Protein AF-W6YW03-F1 (afdb_monomer_lite)

Foldseek 3Di:
DPPDQDADALADPLLADQFPFDAPQDVVFDDPAFKKWFAADSPQFKKKKKKKKKKAAPPDFFCPPVVVVVVLLQVDFDPQLHALDKFWWWFQAPVRIIMTIIIGMGSDPVSPVRSCVRSCVVVCVVPDFQALGMDIDMDMDIDTQLLDIDMGSDQPDDDDNSSNGPGMDGGHRQDDDQRSRLSSRSCSSYDPLFFDQPPPPDPVRPDPPDDCSGDDDDDDDIRSWDKDKAKDACQPPDPVVNCCCVVPPVVVVVVLQVCCRPVVNVLQWPHKGWIFTDDPPDRPDTHRMIIIITIGRTPVSVSVSVD

Radius of gyration: 20.21 Å; chains: 1; bounding box: 44×52×55 Å

Sequence (307 aa):
MAEERALDHAIPSHLQTERTIPAKTPDGFVPPFPSYTARFPKEAKDLVMAIIGVQHEDSVDPQGPAYQKLVSFVEHGSKKSKPKYWEAASVTDNRGFRNEVVIPYWQTKADFEEWSRDSGFDAWWADLRAESERGWFMEIFFPTLDRFETVFSDNVVPDGAAYMRSSVSGEMQQHFYWGSMRDRLAAAQTDHLIGEPAFPKPSAEQVKKGDTRKQRITVSGRKNLAVIRSGQDWSNTNPSEHKLYLETMHPVLTKGMEFLRDKGEEVGCISNRFMQCMHKTSPKQNTERTFGLGYFDDLKSLEGWSK

Structure (mmCIF, N/CA/C/O backbone):
data_AF-W6YW03-F1
#
_entry.id   AF-W6YW03-F1
#
loop_
_atom_site.group_PDB
_atom_site.id
_atom_site.type_symbol
_atom_site.label_atom_id
_atom_site.label_alt_id
_atom_site.label_comp_id
_atom_site.label_asym_id
_atom_site.label_entity_id
_atom_site.label_seq_id
_atom_site.pdbx_PDB_ins_code
_atom_site.Cartn_x
_atom_site.Cartn_y
_atom_site.Cartn_z
_atom_site.occupancy
_atom_site.B_iso_or_equiv
_atom_site.auth_seq_id
_atom_site.auth_comp_id
_atom_site.auth_asym_id
_atom_site.auth_atom_id
_atom_site.pdbx_PDB_model_num
ATOM 1 N N . MET A 1 1 ? -19.310 21.411 30.677 1.00 45.03 1 MET A N 1
ATOM 2 C CA . MET A 1 1 ? -19.332 19.954 30.446 1.00 45.03 1 MET A CA 1
ATOM 3 C C . MET A 1 1 ? -18.688 19.749 29.093 1.00 45.03 1 MET A C 1
ATOM 5 O O . MET A 1 1 ? -19.152 20.384 28.157 1.00 45.03 1 MET A O 1
ATOM 9 N N . ALA A 1 2 ? -17.566 19.033 29.010 1.00 50.81 2 ALA A N 1
ATOM 10 C CA . ALA A 1 2 ? -17.014 18.672 27.705 1.00 50.81 2 ALA A CA 1
ATOM 11 C C . ALA A 1 2 ? -18.037 17.757 27.019 1.00 50.81 2 ALA A C 1
ATOM 13 O O . ALA A 1 2 ? -18.550 16.855 27.681 1.00 50.81 2 ALA A O 1
ATOM 14 N N . GLU A 1 3 ? -18.400 18.037 25.766 1.00 57.88 3 GLU A N 1
ATOM 15 C CA . GLU A 1 3 ? -19.240 17.124 24.990 1.00 57.88 3 GLU A CA 1
ATOM 16 C C . GLU A 1 3 ? -18.584 15.743 24.978 1.00 57.88 3 GLU A C 1
ATOM 18 O O . GLU A 1 3 ? -17.382 15.612 24.734 1.00 57.88 3 GLU A O 1
ATOM 23 N N . GLU A 1 4 ? -19.368 14.718 25.304 1.00 69.44 4 GLU A N 1
ATOM 24 C CA . GLU A 1 4 ? -18.919 13.339 25.208 1.00 69.44 4 GLU A CA 1
ATOM 25 C C . GLU A 1 4 ? -18.664 13.043 23.730 1.00 69.44 4 GLU A C 1
ATOM 27 O O . GLU A 1 4 ? -19.568 13.068 22.894 1.00 69.44 4 GLU A O 1
ATOM 32 N N . ARG A 1 5 ? -17.390 12.860 23.394 1.00 79.38 5 ARG A N 1
ATOM 33 C CA . ARG A 1 5 ? -16.929 12.643 22.028 1.00 79.38 5 ARG A CA 1
ATOM 34 C C . ARG A 1 5 ? -17.481 11.304 21.537 1.00 79.38 5 ARG A C 1
ATOM 36 O O . ARG A 1 5 ? -16.999 10.255 21.954 1.00 79.38 5 ARG A O 1
ATOM 43 N N . ALA A 1 6 ? -18.503 11.335 20.683 1.00 88.81 6 ALA A N 1
ATOM 44 C CA . ALA A 1 6 ? -19.096 10.132 20.107 1.00 88.81 6 ALA A CA 1
ATOM 45 C C . ALA A 1 6 ? -18.088 9.458 19.163 1.00 88.81 6 ALA A C 1
ATOM 47 O O . ALA A 1 6 ? -17.752 10.009 18.114 1.00 88.81 6 ALA A O 1
ATOM 48 N N . LEU A 1 7 ? -17.587 8.284 19.556 1.00 95.75 7 LEU A N 1
ATOM 49 C CA . LEU A 1 7 ? -16.593 7.533 18.791 1.00 95.75 7 LEU A CA 1
ATOM 50 C C . LEU A 1 7 ? -17.246 6.425 17.967 1.00 95.75 7 LEU A C 1
ATOM 52 O O . LEU A 1 7 ? -18.014 5.608 18.477 1.00 95.75 7 LEU A O 1
ATOM 56 N N . ASP A 1 8 ? -16.863 6.357 16.700 1.00 96.75 8 ASP A N 1
ATOM 57 C CA . ASP A 1 8 ? -17.198 5.258 15.809 1.00 96.75 8 ASP A CA 1
ATOM 58 C C . ASP A 1 8 ? -16.331 4.029 16.117 1.00 96.75 8 ASP A C 1
ATOM 60 O O . ASP A 1 8 ? -15.129 4.115 16.386 1.00 96.75 8 ASP A O 1
ATOM 64 N N . HIS A 1 9 ? -16.910 2.840 15.967 1.00 97.31 9 HIS A N 1
ATOM 65 C CA . HIS A 1 9 ? -16.118 1.616 15.924 1.00 97.31 9 HIS A CA 1
ATOM 66 C C . HIS A 1 9 ? -15.448 1.473 14.544 1.00 97.31 9 HIS A C 1
ATOM 68 O O . HIS A 1 9 ? -16.097 1.641 13.505 1.00 97.31 9 HIS A O 1
ATOM 74 N N . ALA A 1 10 ? -14.158 1.128 14.502 1.00 97.62 10 ALA A N 1
ATOM 75 C CA . ALA A 1 10 ? -13.408 1.005 13.250 1.00 97.62 10 ALA A CA 1
ATOM 76 C C . ALA A 1 10 ? -13.965 -0.102 12.337 1.00 97.62 10 ALA A C 1
ATOM 78 O O . ALA A 1 10 ? -14.195 0.129 11.153 1.00 97.62 10 ALA A O 1
ATOM 79 N N . ILE A 1 11 ? -14.292 -1.273 12.894 1.00 98.38 11 ILE A N 1
ATOM 80 C CA . ILE A 1 11 ? -15.019 -2.330 12.169 1.00 98.38 11 ILE A CA 1
ATOM 81 C C . ILE A 1 11 ? -16.461 -1.858 11.901 1.00 98.38 11 ILE A C 1
ATOM 83 O O . ILE A 1 11 ? -17.156 -1.524 12.866 1.00 98.38 11 ILE A O 1
ATOM 87 N N . PRO A 1 12 ? -16.942 -1.818 10.643 1.00 97.19 12 PRO A N 1
ATOM 88 C CA . PRO A 1 12 ? -18.314 -1.417 10.340 1.00 97.19 12 PRO A CA 1
ATOM 89 C C . PRO A 1 12 ? -19.317 -2.450 10.867 1.00 97.19 12 PRO A C 1
ATOM 91 O O . PRO A 1 12 ? -19.039 -3.644 10.866 1.00 97.19 12 PRO A O 1
ATOM 94 N N . SER A 1 13 ? -20.511 -2.004 11.268 1.00 96.62 13 SER A N 1
ATOM 95 C CA . SER A 1 13 ? -21.494 -2.838 11.985 1.00 96.62 13 SER A CA 1
ATOM 96 C C . SER A 1 13 ? -21.859 -4.161 11.299 1.00 96.62 13 SER A C 1
ATOM 98 O O . SER A 1 13 ? -22.083 -5.152 11.979 1.00 96.62 13 SER A O 1
ATOM 100 N N . HIS A 1 14 ? -21.875 -4.209 9.965 1.00 96.81 14 HIS A N 1
ATOM 101 C CA . HIS A 1 14 ? -22.183 -5.426 9.200 1.00 96.81 14 HIS A CA 1
ATOM 102 C C . HIS A 1 14 ? -21.045 -6.465 9.171 1.00 96.81 14 HIS A C 1
ATOM 104 O O . HIS A 1 14 ? -21.275 -7.584 8.726 1.00 96.81 14 HIS A O 1
ATOM 110 N N . LEU A 1 15 ? -19.839 -6.102 9.624 1.00 97.75 15 LEU A N 1
ATOM 111 C CA . LEU A 1 15 ? -18.693 -7.005 9.797 1.00 97.75 15 LEU A CA 1
ATOM 112 C C . LEU A 1 15 ? -18.382 -7.279 11.278 1.00 97.75 15 LEU A C 1
ATOM 114 O O . LEU A 1 15 ? -17.442 -8.012 11.583 1.00 97.75 15 LEU A O 1
ATOM 118 N N . GLN A 1 16 ? -19.126 -6.680 12.211 1.00 98.00 16 GLN A N 1
ATOM 119 C CA . GLN A 1 16 ? -18.964 -6.964 13.634 1.00 98.00 16 GLN A CA 1
ATOM 120 C C . GLN A 1 16 ? -19.592 -8.316 13.977 1.00 98.00 16 GLN A C 1
ATOM 122 O O . GLN A 1 16 ? -20.664 -8.661 13.483 1.00 98.00 16 GLN A O 1
ATOM 127 N N . THR A 1 17 ? -18.920 -9.075 14.837 1.00 97.75 17 THR A N 1
ATOM 128 C CA . THR A 1 17 ? -19.383 -10.375 15.332 1.00 97.75 17 THR A CA 1
ATOM 129 C C . THR A 1 17 ? -19.023 -10.528 16.807 1.00 97.75 17 THR A C 1
ATOM 131 O O . THR A 1 17 ? -18.211 -9.771 17.341 1.00 97.75 17 THR A O 1
ATOM 134 N N . GLU A 1 18 ? -19.607 -11.523 17.475 1.00 97.56 18 GLU A N 1
ATOM 135 C CA . GLU A 1 18 ? -19.148 -11.928 18.800 1.00 97.56 18 GLU A CA 1
ATOM 136 C C . GLU A 1 18 ? -17.665 -12.321 18.732 1.00 97.56 18 GLU A C 1
ATOM 138 O O . GLU A 1 18 ? -17.260 -13.170 17.932 1.00 97.56 18 GLU A O 1
ATOM 143 N N . ARG A 1 19 ? -16.844 -11.654 19.547 1.00 97.81 19 ARG A N 1
ATOM 144 C CA . ARG A 1 19 ? -15.405 -11.897 19.597 1.00 97.81 19 ARG A CA 1
ATOM 145 C C . ARG A 1 19 ? -15.120 -13.207 20.319 1.00 97.81 19 ARG A C 1
ATOM 147 O O . ARG A 1 19 ? -15.495 -13.369 21.474 1.00 97.81 19 ARG A O 1
ATOM 154 N N . THR A 1 20 ? -14.349 -14.082 19.682 1.00 98.44 20 THR A N 1
ATOM 155 C CA . THR A 1 20 ? -13.666 -15.196 20.363 1.00 98.44 20 THR A CA 1
ATOM 156 C C . THR A 1 20 ? -12.219 -14.841 20.713 1.00 98.44 20 THR A C 1
ATOM 158 O O . THR A 1 20 ? -11.596 -15.511 21.534 1.00 98.44 20 THR A O 1
ATOM 161 N N . ILE A 1 21 ? -11.697 -13.755 20.130 1.00 97.88 21 ILE A N 1
ATOM 162 C CA . ILE A 1 21 ? -10.388 -13.178 20.429 1.00 97.88 21 ILE A CA 1
ATOM 163 C C . ILE A 1 21 ? -10.594 -11.766 21.003 1.00 97.88 21 ILE A C 1
ATOM 165 O O . ILE A 1 21 ? -11.127 -10.888 20.307 1.00 97.88 21 ILE A O 1
ATOM 169 N N . PRO A 1 22 ? -10.179 -11.517 22.262 1.00 96.19 22 PRO A N 1
ATOM 170 C CA . PRO A 1 22 ? -10.315 -10.206 22.889 1.00 96.19 22 PRO A CA 1
ATOM 171 C C . PRO A 1 22 ? -9.589 -9.108 22.106 1.00 96.19 22 PRO A C 1
ATOM 173 O O . PRO A 1 22 ? -8.476 -9.312 21.613 1.00 96.19 22 PRO A O 1
ATOM 176 N N . ALA A 1 23 ? -10.212 -7.932 22.022 1.00 95.94 23 ALA A N 1
ATOM 177 C CA . ALA A 1 23 ? -9.541 -6.734 21.533 1.00 95.94 23 ALA A CA 1
ATOM 178 C C . ALA A 1 23 ? -8.446 -6.294 22.517 1.00 95.94 23 ALA A C 1
ATOM 180 O O . ALA A 1 23 ? -8.516 -6.580 23.713 1.00 95.94 23 ALA A O 1
ATOM 181 N N . LYS A 1 24 ? -7.453 -5.555 22.022 1.00 96.19 24 LYS A N 1
ATOM 182 C CA . LYS A 1 24 ? -6.450 -4.881 22.866 1.00 96.19 24 LYS A CA 1
ATOM 183 C C . LYS A 1 24 ? -6.874 -3.474 23.287 1.00 96.19 24 LYS A C 1
ATOM 185 O O . LYS A 1 24 ? -6.140 -2.822 24.026 1.00 96.19 24 LYS A O 1
ATOM 190 N N . THR A 1 25 ? -8.021 -3.003 22.797 1.00 95.88 25 THR A N 1
ATOM 191 C CA . THR A 1 25 ? -8.613 -1.716 23.173 1.00 95.88 25 THR A CA 1
ATOM 192 C C . THR A 1 25 ? -8.818 -1.681 24.690 1.00 95.88 25 THR A C 1
ATOM 194 O O . THR A 1 25 ? -9.520 -2.551 25.204 1.00 95.88 25 THR A O 1
ATOM 197 N N . PRO A 1 26 ? -8.229 -0.717 25.416 1.00 94.81 26 PRO A N 1
ATOM 198 C CA . PRO A 1 26 ? -8.483 -0.582 26.846 1.00 94.81 26 PRO A CA 1
ATOM 199 C C . PRO A 1 26 ? -9.953 -0.246 27.141 1.00 94.81 26 PRO A C 1
ATOM 201 O O . PRO A 1 26 ? -10.623 0.414 26.341 1.00 94.81 26 PRO A O 1
ATOM 204 N N . ASP A 1 27 ? -10.442 -0.649 28.312 1.00 92.75 27 ASP A N 1
ATOM 205 C CA . ASP A 1 27 ? -11.804 -0.332 28.747 1.00 92.75 27 ASP A CA 1
ATOM 206 C C . ASP A 1 27 ? -12.015 1.185 28.822 1.00 92.75 27 ASP A C 1
ATOM 208 O O . ASP A 1 27 ? -11.215 1.914 29.411 1.00 92.75 27 ASP A O 1
ATOM 212 N N . GLY A 1 28 ? -13.091 1.674 28.199 1.00 90.75 28 GLY A N 1
ATOM 213 C CA . GLY A 1 28 ? -13.401 3.106 28.153 1.00 90.75 28 GLY A CA 1
ATOM 214 C C . GLY A 1 28 ? -12.359 3.957 27.414 1.00 90.75 28 GLY A C 1
ATOM 215 O O . GLY A 1 28 ? -12.297 5.164 27.639 1.00 90.75 28 GLY A O 1
ATOM 216 N N . PHE A 1 29 ? -11.522 3.356 26.558 1.00 95.44 29 PHE A N 1
ATOM 217 C CA . PHE A 1 29 ? -10.465 4.078 25.854 1.00 95.44 29 PHE A CA 1
ATOM 218 C C . PHE A 1 29 ? -11.017 5.187 24.951 1.00 95.44 29 PHE A C 1
ATOM 220 O O . PHE A 1 29 ? -11.864 4.944 24.086 1.00 95.44 29 PHE A O 1
ATOM 227 N N . VAL A 1 30 ? -10.461 6.389 25.120 1.00 96.12 30 VAL A N 1
ATOM 228 C CA . VAL A 1 30 ? -10.673 7.553 24.257 1.00 96.12 30 VAL A CA 1
ATOM 229 C C . VAL A 1 30 ? -9.311 7.956 23.684 1.00 96.12 30 VAL A C 1
ATOM 231 O O . VAL A 1 30 ? -8.416 8.311 24.457 1.00 96.12 30 VAL A O 1
ATOM 234 N N . PRO A 1 31 ? -9.110 7.903 22.356 1.00 96.19 31 PRO A N 1
ATOM 235 C CA . PRO A 1 31 ? -7.833 8.269 21.758 1.00 96.19 31 PRO A CA 1
ATOM 236 C C . PRO A 1 31 ? -7.555 9.775 21.909 1.00 96.19 31 PRO A C 1
ATOM 238 O O . PRO A 1 31 ? -8.491 10.573 21.921 1.00 96.19 31 PRO A O 1
ATOM 241 N N . PRO A 1 32 ? -6.289 10.219 21.971 1.00 95.94 32 PRO A N 1
ATOM 242 C CA . PRO A 1 32 ? -5.960 11.618 22.267 1.00 95.94 32 PRO A CA 1
ATOM 243 C C . PRO A 1 32 ? -6.147 12.591 21.095 1.00 95.94 32 PRO A C 1
ATOM 245 O O . PRO A 1 32 ? -6.065 13.799 21.293 1.00 95.94 32 PRO A O 1
ATOM 248 N N . PHE A 1 33 ? -6.383 12.094 19.883 1.00 95.69 33 PHE A N 1
ATOM 249 C CA . PHE A 1 33 ? -6.637 12.900 18.685 1.00 95.69 33 PHE A CA 1
ATOM 250 C C . PHE A 1 33 ? -7.619 12.169 17.756 1.00 95.69 33 PHE A C 1
ATOM 252 O O . PHE A 1 33 ? -7.899 10.994 17.998 1.00 95.69 33 PHE A O 1
ATOM 259 N N . PRO A 1 34 ? -8.212 12.828 16.747 1.00 96.38 34 PRO A N 1
ATOM 260 C CA . PRO A 1 34 ? -9.089 12.172 15.779 1.00 96.38 34 PRO A CA 1
ATOM 261 C C . PRO A 1 34 ? -8.325 11.300 14.788 1.00 96.38 34 PRO A C 1
ATOM 263 O O . PRO A 1 34 ? -7.241 11.644 14.323 1.00 96.38 34 PRO A O 1
ATOM 266 N N . SER A 1 35 ? -8.935 10.182 14.418 1.00 97.50 35 SER A N 1
ATOM 267 C CA . SER A 1 35 ? -8.531 9.391 13.266 1.00 97.50 35 SER A CA 1
ATOM 268 C C . SER A 1 35 ? -9.758 8.740 12.643 1.00 97.50 35 SER A C 1
ATOM 270 O O . SER A 1 35 ? -10.791 8.595 13.299 1.00 97.50 35 SER A O 1
ATOM 272 N N . TYR A 1 36 ? -9.657 8.368 11.374 1.00 98.12 36 TYR A N 1
ATOM 273 C CA . TYR A 1 36 ? -10.793 7.946 10.566 1.00 98.12 36 TYR A CA 1
ATOM 274 C C . TYR A 1 36 ? -10.474 6.675 9.788 1.00 98.12 36 TYR A C 1
ATOM 276 O O . TYR A 1 36 ? -9.313 6.368 9.517 1.00 98.12 36 TYR A O 1
ATOM 284 N N . THR A 1 37 ? -11.515 5.957 9.381 1.00 98.00 37 THR A N 1
ATOM 285 C CA . THR A 1 37 ? -11.407 4.780 8.519 1.00 98.00 37 THR A CA 1
ATOM 286 C C . THR A 1 37 ? -12.385 4.872 7.350 1.00 98.00 37 THR A C 1
ATOM 288 O O . THR A 1 37 ? -13.467 5.460 7.453 1.00 98.00 37 THR A O 1
ATOM 291 N N . ALA A 1 38 ? -12.004 4.310 6.206 1.00 97.62 38 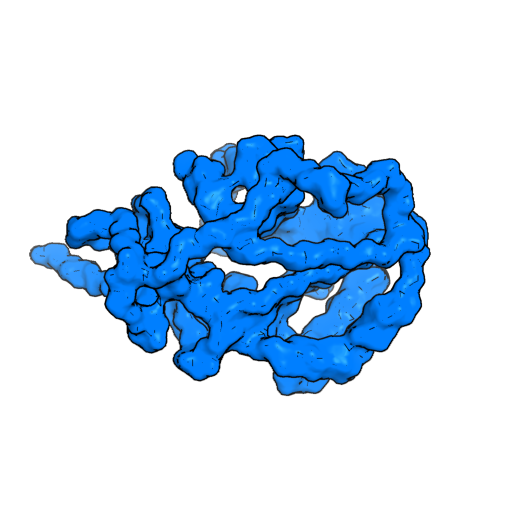ALA A N 1
ATOM 292 C CA . ALA A 1 38 ? -12.868 4.208 5.043 1.00 97.62 38 ALA A CA 1
ATOM 293 C C . ALA A 1 38 ? -14.035 3.246 5.312 1.00 97.62 38 ALA A C 1
ATOM 295 O O . ALA A 1 38 ? -13.873 2.167 5.881 1.00 97.62 38 ALA A O 1
ATOM 296 N N . ARG A 1 39 ? -15.229 3.617 4.848 1.00 97.50 39 ARG A N 1
ATOM 297 C CA . ARG A 1 39 ? -16.394 2.733 4.799 1.00 97.50 39 ARG A CA 1
ATOM 298 C C . ARG A 1 39 ? -16.609 2.306 3.357 1.00 97.50 39 ARG A C 1
ATOM 300 O O . ARG A 1 39 ? -16.817 3.151 2.490 1.00 97.50 39 ARG A O 1
ATOM 307 N N . PHE A 1 40 ? -16.556 1.008 3.107 1.00 96.44 40 PHE A N 1
ATOM 308 C CA . PHE A 1 40 ? -16.851 0.422 1.802 1.00 96.44 40 PHE A CA 1
ATOM 309 C C . PHE A 1 40 ? -18.347 0.076 1.694 1.00 96.44 40 PHE A C 1
ATOM 311 O O . PHE A 1 40 ? -19.013 -0.038 2.731 1.00 96.44 40 PHE A O 1
ATOM 318 N N . PRO A 1 41 ? -18.889 -0.084 0.469 1.00 94.88 41 PRO A N 1
ATOM 319 C CA . PRO A 1 41 ? -20.260 -0.556 0.277 1.00 94.88 41 PRO A CA 1
ATOM 320 C C . PRO A 1 41 ? -20.519 -1.856 1.051 1.00 94.88 41 PRO A C 1
ATOM 322 O O . PRO A 1 41 ? -19.652 -2.724 1.093 1.00 94.88 41 PRO A O 1
ATOM 325 N N . LYS A 1 42 ? -21.703 -2.010 1.656 1.00 94.62 42 LYS A N 1
ATOM 326 C CA . LYS A 1 42 ? -22.020 -3.167 2.523 1.00 94.62 42 LYS A CA 1
ATOM 327 C C . LYS A 1 42 ? -22.002 -4.498 1.768 1.00 94.62 42 LYS A C 1
ATOM 329 O O . LYS A 1 42 ? -21.810 -5.554 2.356 1.00 94.62 42 LYS A O 1
ATOM 334 N N . GLU A 1 43 ? -22.271 -4.437 0.473 1.00 92.81 43 GLU A N 1
ATOM 335 C CA . GLU A 1 43 ? -22.277 -5.551 -0.463 1.00 92.81 43 GLU A CA 1
ATOM 336 C C . GLU A 1 43 ? -20.881 -5.915 -0.981 1.00 92.81 43 GLU A C 1
ATOM 338 O O . GLU A 1 43 ? -20.712 -6.995 -1.552 1.00 92.81 43 GLU A O 1
ATOM 343 N N . ALA A 1 44 ? -19.886 -5.040 -0.791 1.00 91.88 44 ALA A N 1
ATOM 344 C CA . ALA A 1 44 ? -18.512 -5.351 -1.140 1.00 91.88 44 ALA A CA 1
ATOM 345 C C . ALA A 1 44 ? -17.995 -6.438 -0.190 1.00 91.88 44 ALA A C 1
ATOM 347 O O . ALA A 1 44 ? -18.173 -6.367 1.024 1.00 91.88 44 ALA A O 1
ATOM 348 N N . LYS A 1 45 ? -17.388 -7.478 -0.759 1.00 91.75 45 LYS A N 1
ATOM 349 C CA . LYS A 1 45 ? -16.832 -8.609 0.001 1.00 91.75 45 LYS A CA 1
ATOM 350 C C . LYS A 1 45 ? -15.319 -8.647 -0.062 1.00 91.75 45 LYS A C 1
ATOM 352 O O . LYS A 1 45 ? -14.672 -9.007 0.914 1.00 91.75 45 LYS A O 1
ATOM 357 N N . ASP A 1 46 ? -14.787 -8.226 -1.197 1.00 93.00 46 ASP A N 1
ATOM 358 C CA . ASP A 1 46 ? -13.383 -8.300 -1.545 1.00 93.00 46 ASP A CA 1
ATOM 359 C C . ASP A 1 46 ? -12.930 -6.944 -2.076 1.00 93.00 46 ASP A C 1
ATOM 361 O O . ASP A 1 46 ? -13.738 -6.068 -2.388 1.00 93.00 46 ASP A O 1
ATOM 365 N N . LEU A 1 47 ? -11.623 -6.791 -2.215 1.00 95.00 47 LEU A N 1
ATOM 366 C CA . LEU A 1 47 ? -11.034 -5.813 -3.114 1.00 95.00 47 LEU A CA 1
ATOM 367 C C . LEU A 1 47 ? -9.857 -6.456 -3.841 1.00 95.00 47 LEU A C 1
ATOM 369 O O . LEU A 1 47 ? -9.324 -7.481 -3.418 1.00 95.00 47 LEU A O 1
ATOM 373 N N . VAL A 1 48 ? -9.442 -5.844 -4.941 1.00 97.44 48 VAL A N 1
ATOM 374 C CA . VAL A 1 48 ? -8.219 -6.219 -5.648 1.00 97.44 48 VAL A CA 1
ATOM 375 C C . VAL A 1 48 ? -7.272 -5.039 -5.611 1.00 97.44 48 VAL A C 1
ATOM 377 O O . VAL A 1 48 ? -7.663 -3.924 -5.952 1.00 97.44 48 VAL A O 1
ATOM 380 N N . MET A 1 49 ? -6.029 -5.299 -5.231 1.00 98.12 49 MET A N 1
ATOM 381 C CA . MET A 1 49 ? -4.905 -4.391 -5.419 1.00 98.12 49 MET A CA 1
ATOM 382 C C . MET A 1 49 ? -3.877 -5.128 -6.267 1.00 98.12 49 MET A C 1
ATOM 384 O O . MET A 1 49 ? -3.460 -6.228 -5.905 1.00 98.12 49 MET A O 1
ATOM 388 N N . ALA A 1 50 ? -3.459 -4.532 -7.376 1.00 98.25 50 ALA A N 1
ATOM 389 C CA . ALA A 1 50 ? -2.321 -5.029 -8.136 1.00 98.25 50 ALA A CA 1
ATOM 390 C C . ALA A 1 50 ? -1.215 -3.978 -8.154 1.00 98.25 50 ALA A C 1
ATOM 392 O O . ALA A 1 50 ? -1.490 -2.783 -8.139 1.00 98.25 50 ALA A O 1
ATOM 393 N N . ILE A 1 51 ? 0.033 -4.423 -8.203 1.00 98.56 51 ILE A N 1
ATOM 394 C CA . ILE A 1 51 ? 1.196 -3.589 -8.486 1.00 98.56 51 ILE A CA 1
ATOM 395 C C . ILE A 1 51 ? 1.822 -4.162 -9.741 1.00 98.56 51 ILE A C 1
ATOM 397 O O . ILE A 1 51 ? 2.329 -5.283 -9.737 1.00 98.56 51 ILE A O 1
ATOM 401 N N . ILE A 1 52 ? 1.740 -3.401 -10.823 1.00 98.56 52 ILE A N 1
ATOM 402 C CA . ILE A 1 52 ? 2.233 -3.803 -12.133 1.00 98.56 52 ILE A CA 1
ATOM 403 C C . ILE A 1 52 ? 3.380 -2.867 -12.466 1.00 98.56 52 ILE A C 1
ATOM 405 O O . ILE A 1 52 ? 3.195 -1.649 -12.497 1.00 98.56 52 ILE A O 1
ATOM 409 N N . GLY A 1 53 ? 4.565 -3.428 -12.676 1.00 97.94 53 GLY A N 1
ATOM 410 C CA . GLY A 1 53 ? 5.786 -2.648 -12.742 1.00 97.94 53 GLY A CA 1
ATOM 411 C C . GLY A 1 53 ? 6.714 -3.017 -13.878 1.00 97.94 53 GLY A C 1
ATOM 412 O O . GLY A 1 53 ? 6.752 -4.154 -14.357 1.00 97.94 53 GLY A O 1
ATOM 413 N N . VAL A 1 54 ? 7.499 -2.019 -14.267 1.00 96.56 54 VAL A N 1
ATOM 414 C CA . VAL A 1 54 ? 8.689 -2.167 -15.096 1.00 96.56 54 VAL A CA 1
ATOM 415 C C . VAL A 1 54 ? 9.913 -1.824 -14.252 1.00 96.56 54 VAL A C 1
ATOM 417 O O . VAL A 1 54 ? 9.904 -0.862 -13.486 1.00 96.56 54 VAL A O 1
ATOM 420 N N . GLN A 1 55 ? 10.959 -2.631 -14.385 1.00 95.88 55 GLN A N 1
ATOM 421 C CA . GLN A 1 55 ? 12.259 -2.432 -13.761 1.00 95.88 55 GLN A CA 1
ATOM 422 C C . GLN A 1 55 ? 13.302 -2.177 -14.850 1.00 95.88 55 GLN A C 1
ATOM 424 O O . GLN A 1 55 ? 13.366 -2.922 -15.827 1.00 95.88 55 GLN A O 1
ATOM 429 N N . HIS A 1 56 ? 14.135 -1.159 -14.688 1.00 93.38 56 HIS A N 1
ATOM 430 C CA . HIS A 1 56 ? 15.205 -0.826 -15.626 1.00 93.38 56 HIS A CA 1
ATOM 431 C C . HIS A 1 56 ? 16.367 -0.133 -14.907 1.00 93.38 56 HIS A C 1
ATOM 433 O O . HIS A 1 56 ? 16.285 0.187 -13.721 1.00 93.38 56 HIS A O 1
ATOM 439 N N . GLU A 1 57 ? 17.476 0.078 -15.611 1.00 90.44 57 GLU A N 1
ATOM 440 C CA . GLU A 1 57 ? 18.578 0.893 -15.094 1.00 90.44 57 GLU A CA 1
ATOM 441 C C . GLU A 1 57 ? 18.129 2.353 -14.902 1.00 90.44 57 GLU A C 1
ATOM 443 O O . GLU A 1 57 ? 17.292 2.864 -15.651 1.00 90.44 57 GLU A O 1
ATOM 448 N N . ASP A 1 58 ? 18.674 3.036 -13.894 1.00 80.75 58 ASP A N 1
ATOM 449 C CA . ASP A 1 58 ? 18.254 4.393 -13.498 1.00 80.75 58 ASP A CA 1
ATOM 450 C C . ASP A 1 58 ? 18.543 5.475 -14.560 1.00 80.75 58 ASP A C 1
ATOM 452 O O . ASP A 1 58 ? 17.969 6.559 -14.530 1.00 80.75 58 ASP A O 1
ATOM 456 N N . SER A 1 59 ? 19.398 5.170 -15.541 1.00 80.00 59 SER A N 1
ATOM 457 C CA . SER A 1 59 ? 19.769 6.062 -16.647 1.00 80.00 59 SER A CA 1
ATOM 458 C C . SER A 1 59 ? 18.668 6.268 -17.697 1.00 80.00 59 SER A C 1
ATOM 460 O O . SER A 1 59 ? 18.822 7.113 -18.580 1.00 80.00 59 SER A O 1
ATOM 462 N N . VAL A 1 60 ? 17.576 5.501 -17.634 1.00 80.38 60 VAL A N 1
ATOM 463 C CA . VAL A 1 60 ? 16.450 5.593 -18.574 1.00 80.38 60 VAL A CA 1
ATOM 464 C C . VAL A 1 60 ? 15.504 6.730 -18.180 1.00 80.38 60 VAL A C 1
ATOM 466 O O . VAL A 1 60 ? 15.226 6.943 -17.000 1.00 80.38 60 VAL A O 1
ATOM 469 N N . ASP A 1 61 ? 14.965 7.431 -19.182 1.00 84.56 61 ASP A N 1
ATOM 470 C CA . ASP A 1 61 ? 13.998 8.512 -18.978 1.00 84.56 61 ASP A CA 1
ATOM 471 C C . ASP A 1 61 ? 12.770 8.055 -18.153 1.00 84.56 61 ASP A C 1
ATOM 473 O O . ASP A 1 61 ? 12.140 7.048 -18.503 1.00 84.56 61 ASP A O 1
ATOM 477 N N . PRO A 1 62 ? 12.377 8.817 -17.109 1.00 85.94 62 PRO A N 1
ATOM 478 C CA . PRO A 1 62 ? 11.169 8.567 -16.327 1.00 85.94 62 PRO A CA 1
ATOM 479 C C . PRO A 1 62 ? 9.917 8.450 -17.189 1.00 85.94 62 PRO A C 1
ATOM 481 O O . PRO A 1 62 ? 9.712 9.242 -18.113 1.00 85.94 62 PRO A O 1
ATOM 484 N N . GLN A 1 63 ? 9.028 7.529 -16.824 1.00 91.12 63 GLN A N 1
ATOM 485 C CA . GLN A 1 63 ? 7.751 7.299 -17.498 1.00 91.12 63 GLN A CA 1
ATOM 486 C C . GLN A 1 63 ? 7.888 7.091 -19.014 1.00 91.12 63 GLN A C 1
ATOM 488 O O . GLN A 1 63 ? 7.045 7.552 -19.794 1.00 91.12 63 GLN A O 1
ATOM 493 N N . GLY A 1 64 ? 8.952 6.402 -19.435 1.00 92.12 64 GLY A N 1
ATOM 494 C CA . GLY A 1 64 ? 9.218 6.077 -20.832 1.00 92.12 64 GLY A CA 1
ATOM 495 C C . GLY A 1 64 ? 8.204 5.093 -21.446 1.00 92.12 64 GLY A C 1
ATOM 496 O O . GLY A 1 64 ? 7.253 4.659 -20.790 1.00 92.12 64 GLY A O 1
ATOM 497 N N . PRO A 1 65 ? 8.406 4.668 -22.709 1.00 92.94 65 PRO A N 1
ATOM 498 C CA . PRO A 1 65 ? 7.434 3.857 -23.452 1.00 92.94 65 PRO A CA 1
ATOM 499 C C . PRO A 1 65 ? 6.992 2.565 -22.748 1.00 92.94 65 PRO A C 1
ATOM 501 O O . PRO A 1 65 ? 5.851 2.134 -22.901 1.00 92.94 65 PRO A O 1
ATOM 504 N N . ALA A 1 66 ? 7.879 1.948 -21.960 1.00 93.44 66 ALA A N 1
ATOM 505 C CA . ALA A 1 66 ? 7.575 0.731 -21.212 1.00 93.44 66 ALA A CA 1
ATOM 506 C C . ALA A 1 66 ? 6.556 0.978 -20.089 1.00 93.44 66 ALA A C 1
ATOM 508 O O . ALA A 1 66 ? 5.565 0.261 -19.984 1.00 93.44 66 ALA A O 1
ATOM 509 N N . TYR A 1 67 ? 6.764 2.030 -19.297 1.00 95.25 67 TYR A N 1
ATOM 510 C CA . TYR A 1 67 ? 5.814 2.455 -18.276 1.00 95.25 67 TYR A CA 1
ATOM 511 C C . TYR A 1 67 ? 4.500 2.936 -18.909 1.00 95.25 67 TYR A C 1
ATOM 513 O O . TYR A 1 67 ? 3.425 2.525 -18.479 1.00 95.25 67 TYR A O 1
ATOM 521 N N . GLN A 1 68 ? 4.563 3.710 -20.001 1.00 95.00 68 GLN A N 1
ATOM 522 C CA . GLN A 1 68 ? 3.363 4.147 -20.732 1.00 95.00 68 GLN A CA 1
ATOM 523 C C . GLN A 1 68 ? 2.544 2.973 -21.279 1.00 95.00 68 GLN A C 1
ATOM 525 O O . GLN A 1 68 ? 1.319 3.053 -21.360 1.00 95.00 68 GLN A O 1
ATOM 530 N N . LYS A 1 69 ? 3.186 1.842 -21.601 1.00 95.19 69 LYS A N 1
ATOM 531 C CA . LYS A 1 69 ? 2.467 0.616 -21.953 1.00 95.19 69 LYS A CA 1
ATOM 532 C C . LYS A 1 69 ? 1.626 0.104 -20.778 1.00 95.19 69 LYS A C 1
ATOM 534 O O . LYS A 1 69 ? 0.474 -0.261 -21.000 1.00 95.19 69 LYS A O 1
ATOM 539 N N . LEU A 1 70 ? 2.143 0.136 -19.549 1.00 96.19 70 LEU A N 1
ATOM 540 C CA . LEU A 1 70 ? 1.379 -0.224 -18.345 1.00 96.19 70 LEU A CA 1
ATOM 541 C C . LEU A 1 70 ? 0.226 0.752 -18.090 1.00 96.19 70 LEU A C 1
ATOM 543 O O . LEU A 1 70 ? -0.903 0.313 -17.874 1.00 96.19 70 LEU A O 1
ATOM 547 N N . VAL A 1 71 ? 0.490 2.060 -18.198 1.00 95.88 71 VAL A N 1
ATOM 548 C CA . VAL A 1 71 ? -0.539 3.112 -18.097 1.00 95.88 71 VAL A CA 1
ATOM 549 C C . VAL A 1 71 ? -1.654 2.870 -19.110 1.00 95.88 71 VAL A C 1
ATOM 551 O O . VAL A 1 71 ? -2.830 2.915 -18.753 1.00 95.88 71 VAL A O 1
ATOM 554 N N . SER A 1 72 ? -1.300 2.512 -20.350 1.00 94.81 72 SER A N 1
ATOM 555 C CA . SER A 1 72 ? -2.293 2.232 -21.383 1.00 94.81 72 SER A CA 1
ATOM 556 C C . SER A 1 72 ? -3.269 1.138 -20.950 1.00 94.81 72 SER A C 1
ATOM 558 O O . SER A 1 72 ? -4.462 1.312 -21.146 1.00 94.81 72 SER A O 1
ATOM 560 N N . PHE A 1 73 ? -2.830 0.075 -20.273 1.00 95.44 73 PHE A N 1
ATOM 561 C CA . PHE A 1 73 ? -3.753 -0.970 -19.823 1.00 95.44 73 PHE A CA 1
ATOM 562 C C . PHE A 1 73 ? -4.708 -0.499 -18.727 1.00 95.44 73 PHE A C 1
ATOM 564 O O . PHE A 1 73 ? -5.874 -0.870 -18.757 1.00 95.44 73 PHE A O 1
ATOM 571 N N . VAL A 1 74 ? -4.251 0.310 -17.768 1.00 94.75 74 VAL A N 1
ATOM 572 C CA . VAL A 1 74 ? -5.105 0.770 -16.653 1.00 94.75 74 VAL A CA 1
ATOM 573 C C . VAL A 1 74 ? -6.020 1.939 -17.033 1.00 94.75 74 VAL A C 1
ATOM 575 O O . VAL A 1 74 ? -7.027 2.171 -16.363 1.00 94.75 74 VAL A O 1
ATOM 578 N N . GLU A 1 75 ? -5.695 2.670 -18.103 1.00 91.56 75 GLU A N 1
ATOM 579 C CA . GLU A 1 75 ? -6.535 3.742 -18.650 1.00 91.56 75 GLU A CA 1
ATOM 580 C C . GLU A 1 75 ? -7.466 3.278 -19.781 1.00 91.56 75 GLU A C 1
ATOM 582 O O . GLU A 1 75 ? -8.541 3.860 -19.959 1.00 91.56 75 GLU A O 1
ATOM 587 N N . HIS A 1 76 ? -7.086 2.233 -20.523 1.00 78.38 76 HIS A N 1
ATOM 588 C CA . HIS A 1 76 ? -7.923 1.591 -21.539 1.00 78.38 76 HIS A CA 1
ATOM 589 C C . HIS A 1 76 ? -8.743 0.438 -20.930 1.00 78.38 76 HIS A C 1
ATOM 591 O O . HIS A 1 76 ? -8.474 -0.041 -19.832 1.00 78.38 76 HIS A O 1
ATOM 597 N N . GLY A 1 77 ? -9.778 -0.002 -21.645 1.00 69.88 77 GLY A N 1
ATOM 598 C CA . GLY A 1 77 ? -10.728 -1.020 -21.186 1.00 69.88 77 GLY A CA 1
ATOM 599 C C . GLY A 1 77 ? -12.149 -0.474 -21.087 1.00 69.88 77 GLY A C 1
ATOM 600 O O . GLY A 1 77 ? -12.399 0.731 -21.228 1.00 69.88 77 GLY A O 1
ATOM 601 N N . SER A 1 78 ? -13.119 -1.363 -20.886 1.00 77.31 78 SER A N 1
ATOM 602 C CA . SER A 1 78 ? -14.507 -0.932 -20.753 1.00 77.31 78 SER A CA 1
ATOM 603 C C . SER A 1 78 ? -14.699 -0.111 -19.468 1.00 77.31 78 SER A C 1
ATOM 605 O O . SER A 1 78 ? -14.034 -0.315 -18.452 1.00 77.31 78 SER A O 1
ATOM 607 N N . LYS A 1 79 ? -15.660 0.828 -19.464 1.00 80.38 79 LYS A N 1
ATOM 608 C CA . LYS A 1 79 ? -15.996 1.612 -18.253 1.00 80.38 79 LYS A CA 1
ATOM 609 C C . LYS A 1 79 ? -16.365 0.730 -17.051 1.00 80.38 79 LYS A C 1
ATOM 611 O O . LYS A 1 79 ? -16.324 1.218 -15.925 1.00 80.38 79 LYS A O 1
ATOM 616 N N . LYS A 1 80 ? -16.783 -0.511 -17.313 1.00 81.50 80 LYS A N 1
ATOM 617 C CA . LYS A 1 80 ? -17.248 -1.472 -16.319 1.00 81.50 80 LYS A CA 1
ATOM 618 C C . LYS A 1 80 ? -16.081 -2.153 -15.604 1.00 81.50 80 LYS A C 1
ATOM 620 O O . LYS A 1 80 ? -16.100 -2.196 -14.380 1.00 81.50 80 LYS A O 1
ATOM 625 N N . SER A 1 81 ? -15.087 -2.622 -16.355 1.00 88.75 81 SER A N 1
ATOM 626 C CA . SER A 1 81 ? -13.977 -3.432 -15.845 1.00 88.75 81 SER A CA 1
ATOM 627 C C . SER A 1 81 ? -12.773 -2.608 -15.386 1.00 88.75 81 SER A C 1
ATOM 629 O O . SER A 1 81 ? -12.022 -3.056 -14.523 1.00 88.75 81 SER A O 1
ATOM 631 N N . LYS A 1 82 ? -12.577 -1.397 -15.929 1.00 91.56 82 LYS A N 1
ATOM 632 C CA . LYS A 1 82 ? -11.415 -0.563 -15.591 1.00 91.56 82 LYS A CA 1
ATOM 633 C C . LYS A 1 82 ? -11.263 -0.359 -14.071 1.00 91.56 82 LYS A C 1
ATOM 635 O O . LYS A 1 82 ? -12.278 -0.293 -13.363 1.00 91.56 82 LYS A O 1
ATOM 640 N N . PRO A 1 83 ? -10.024 -0.179 -13.571 1.00 95.56 83 PRO A N 1
ATOM 641 C CA . PRO A 1 83 ? -9.792 0.113 -12.162 1.00 95.56 83 PRO A CA 1
ATOM 642 C C . PRO A 1 83 ? -10.660 1.281 -11.689 1.00 95.56 83 PRO A C 1
ATOM 644 O O . PRO A 1 83 ? -10.798 2.294 -12.385 1.00 95.56 83 PRO A O 1
ATOM 647 N N . LYS A 1 84 ? -11.224 1.173 -10.483 1.00 94.00 84 LYS A N 1
ATOM 648 C CA . LYS A 1 84 ? -11.956 2.292 -9.865 1.00 94.00 84 LYS A CA 1
ATOM 649 C C . LYS A 1 84 ? -11.019 3.457 -9.571 1.00 94.00 84 LYS A C 1
ATOM 651 O O . LYS A 1 84 ? -11.407 4.615 -9.692 1.00 94.00 84 LYS A O 1
ATOM 656 N N . TYR A 1 85 ? -9.785 3.126 -9.215 1.00 95.44 85 TYR A N 1
ATOM 657 C CA . TYR A 1 85 ? -8.697 4.060 -9.015 1.00 95.44 85 TYR A CA 1
ATOM 658 C C . TYR A 1 85 ? -7.375 3.384 -9.365 1.00 95.44 85 TYR A C 1
ATOM 660 O O . TYR A 1 85 ? -7.275 2.158 -9.347 1.00 95.44 85 TYR A O 1
ATOM 668 N N . TRP A 1 86 ? -6.364 4.183 -9.685 1.00 96.81 86 TRP A N 1
ATOM 669 C CA . TRP A 1 86 ? -5.001 3.696 -9.828 1.00 96.81 86 TRP A CA 1
ATOM 670 C C . TRP A 1 86 ? -3.999 4.783 -9.458 1.00 96.81 86 TRP A C 1
ATOM 672 O O . TRP A 1 86 ? -4.291 5.973 -9.609 1.00 96.81 86 TRP A O 1
ATOM 682 N N . GLU A 1 87 ? -2.815 4.378 -9.018 1.00 95.88 87 GLU A N 1
ATOM 683 C CA . GLU A 1 87 ? -1.721 5.277 -8.644 1.00 95.88 87 GLU A CA 1
ATOM 684 C C . GLU A 1 87 ? -0.475 5.033 -9.482 1.00 95.88 87 GLU A C 1
ATOM 686 O O . GLU A 1 87 ? -0.253 3.926 -9.962 1.00 95.88 87 GLU A O 1
ATOM 691 N N . ALA A 1 88 ? 0.346 6.069 -9.620 1.00 97.06 88 ALA A N 1
ATOM 692 C CA . ALA A 1 88 ? 1.649 6.012 -10.260 1.00 97.06 88 ALA A CA 1
ATOM 693 C C . ALA A 1 88 ? 2.725 6.211 -9.193 1.00 97.06 88 ALA A C 1
ATOM 695 O O . ALA A 1 88 ? 2.637 7.169 -8.421 1.00 97.06 88 ALA A O 1
ATOM 696 N N . ALA A 1 89 ? 3.739 5.352 -9.152 1.00 97.50 89 ALA A N 1
ATOM 697 C CA . ALA A 1 89 ? 4.835 5.498 -8.202 1.00 97.50 89 ALA A CA 1
ATOM 698 C C . ALA A 1 89 ? 6.151 4.944 -8.747 1.00 97.50 89 ALA A C 1
ATOM 700 O O . ALA A 1 89 ? 6.155 4.122 -9.663 1.00 97.50 89 ALA A O 1
ATOM 701 N N . SER A 1 90 ? 7.269 5.385 -8.178 1.00 97.19 90 SER A N 1
ATOM 702 C CA . SER A 1 90 ? 8.584 4.846 -8.511 1.00 97.19 90 SER A CA 1
ATOM 703 C C . SER A 1 90 ? 9.506 4.737 -7.304 1.00 97.19 90 SER A C 1
ATOM 705 O O . SER A 1 90 ? 9.322 5.419 -6.296 1.00 97.19 90 SER A O 1
ATOM 707 N N . VAL A 1 91 ? 10.503 3.863 -7.411 1.00 97.00 91 VAL A N 1
ATOM 708 C CA . VAL A 1 91 ? 11.588 3.722 -6.436 1.00 97.00 91 VAL A CA 1
ATOM 709 C C . VAL A 1 91 ? 12.840 3.185 -7.121 1.00 97.00 91 VAL A C 1
ATOM 711 O O . VAL A 1 91 ? 12.748 2.298 -7.972 1.00 97.00 91 VAL A O 1
ATOM 714 N N . THR A 1 92 ? 14.011 3.666 -6.713 1.00 96.62 92 THR A N 1
ATOM 715 C CA . THR A 1 92 ? 15.286 3.013 -7.032 1.00 96.62 92 THR A CA 1
ATOM 716 C C . THR A 1 92 ? 15.638 2.061 -5.892 1.00 96.62 92 THR A C 1
ATOM 718 O O . THR A 1 92 ? 15.722 2.467 -4.732 1.00 96.62 92 THR A O 1
ATOM 721 N N . ASP A 1 93 ? 15.762 0.771 -6.198 1.00 95.88 93 ASP A N 1
ATOM 722 C CA . ASP A 1 93 ? 16.030 -0.261 -5.197 1.00 95.88 93 ASP A CA 1
ATOM 723 C C . ASP A 1 93 ? 17.497 -0.264 -4.720 1.00 95.88 93 ASP A C 1
ATOM 725 O O . ASP A 1 93 ? 18.352 0.460 -5.234 1.00 95.88 93 ASP A O 1
ATOM 729 N N . ASN A 1 94 ? 17.817 -1.099 -3.724 1.00 94.56 94 ASN A N 1
ATOM 730 C CA . ASN A 1 94 ? 19.182 -1.213 -3.185 1.00 94.56 94 ASN A CA 1
ATOM 731 C C . ASN A 1 94 ? 20.184 -1.890 -4.132 1.00 94.56 94 ASN A C 1
ATOM 733 O O . ASN A 1 94 ? 21.339 -2.101 -3.761 1.00 94.56 94 ASN A O 1
ATOM 737 N N . ARG A 1 95 ? 19.763 -2.229 -5.351 1.00 93.19 95 ARG A N 1
ATOM 738 C CA . ARG A 1 95 ? 20.619 -2.734 -6.423 1.00 93.19 95 ARG A CA 1
ATOM 739 C C . ARG A 1 95 ? 20.789 -1.712 -7.549 1.00 93.19 95 ARG A C 1
ATOM 741 O O . ARG A 1 95 ? 21.446 -2.034 -8.536 1.00 93.19 95 ARG A O 1
ATOM 748 N N . GLY A 1 96 ? 20.248 -0.503 -7.388 1.00 93.75 96 GLY A N 1
ATOM 749 C CA . GLY A 1 96 ? 20.360 0.590 -8.351 1.00 93.75 96 GLY A CA 1
ATOM 750 C C . GLY A 1 96 ? 19.395 0.484 -9.531 1.00 93.75 96 GLY A C 1
ATOM 751 O O . GLY A 1 96 ? 19.568 1.210 -10.507 1.00 93.75 96 GLY A O 1
ATOM 752 N N . PHE A 1 97 ? 18.394 -0.401 -9.470 1.00 94.38 97 PHE A N 1
ATOM 753 C CA . PHE A 1 97 ? 17.372 -0.478 -10.508 1.00 94.38 97 PHE A CA 1
ATOM 754 C C . PHE A 1 97 ? 16.188 0.401 -10.147 1.00 94.38 97 PHE A C 1
ATOM 756 O O . PHE A 1 97 ? 15.657 0.353 -9.034 1.00 94.38 97 PHE A O 1
ATOM 763 N N . ARG A 1 98 ? 15.744 1.179 -11.126 1.00 95.88 98 ARG A N 1
ATOM 764 C CA . ARG A 1 98 ? 14.527 1.962 -11.030 1.00 95.88 98 ARG A CA 1
ATOM 765 C C . ARG A 1 98 ? 13.332 1.077 -11.342 1.00 95.88 98 ARG A C 1
ATOM 767 O O . ARG A 1 98 ? 13.322 0.342 -12.326 1.00 95.88 98 ARG A O 1
ATOM 774 N N . ASN A 1 99 ? 12.328 1.157 -10.486 1.00 97.75 99 ASN A N 1
ATOM 775 C CA . ASN A 1 99 ? 11.069 0.447 -10.603 1.00 97.75 99 ASN A CA 1
ATOM 776 C C . ASN A 1 99 ? 9.969 1.495 -10.753 1.00 97.75 99 ASN A C 1
ATOM 778 O O . ASN A 1 99 ? 9.782 2.301 -9.845 1.00 97.75 99 ASN A O 1
ATOM 782 N N . GLU A 1 100 ? 9.250 1.489 -11.871 1.00 97.19 100 GLU A N 1
ATOM 783 C CA . GLU A 1 100 ? 8.087 2.351 -12.104 1.00 97.19 100 GLU A CA 1
ATOM 784 C C . GLU A 1 100 ? 6.831 1.485 -12.142 1.00 97.19 100 GLU A C 1
ATOM 786 O O . GLU A 1 100 ? 6.781 0.486 -12.864 1.00 97.19 100 GLU A O 1
ATOM 791 N N . VAL A 1 101 ? 5.824 1.847 -11.347 1.00 98.25 101 VAL A N 1
ATOM 792 C CA . VAL A 1 101 ? 4.638 1.016 -11.129 1.00 98.25 101 VAL A CA 1
ATOM 793 C C . VAL A 1 101 ? 3.345 1.777 -11.364 1.00 98.25 101 VAL A C 1
ATOM 795 O O . VAL A 1 101 ? 3.222 2.956 -11.020 1.00 98.25 101 VAL A O 1
ATOM 798 N N . VAL A 1 102 ? 2.359 1.058 -11.896 1.00 98.25 102 VAL A N 1
ATOM 799 C CA . VAL A 1 102 ? 0.943 1.406 -11.776 1.00 98.25 102 VAL A CA 1
ATOM 800 C C . VAL A 1 102 ? 0.311 0.519 -10.704 1.00 98.25 102 VAL A C 1
ATOM 802 O O . VAL A 1 102 ? 0.555 -0.690 -10.664 1.00 98.25 102 VAL A O 1
ATOM 805 N N . ILE A 1 103 ? -0.497 1.116 -9.828 1.00 98.38 103 ILE A N 1
ATOM 806 C CA . ILE A 1 103 ? -1.161 0.426 -8.714 1.00 98.38 103 ILE A CA 1
ATOM 807 C C . ILE A 1 103 ? -2.680 0.565 -8.859 1.00 98.38 103 ILE A C 1
ATOM 809 O O . ILE A 1 103 ? -3.260 1.493 -8.292 1.00 98.38 103 ILE A O 1
ATOM 813 N N . PRO A 1 104 ? -3.331 -0.265 -9.689 1.00 97.81 104 PRO A N 1
ATOM 814 C CA . PRO A 1 104 ? -4.781 -0.254 -9.851 1.00 97.81 104 PRO A CA 1
ATOM 815 C C . PRO A 1 104 ? -5.535 -0.982 -8.726 1.00 97.81 104 PRO A C 1
ATOM 817 O O . PRO A 1 104 ? -5.056 -1.969 -8.160 1.00 97.81 104 PRO A O 1
ATOM 820 N N . TYR A 1 105 ? -6.755 -0.505 -8.459 1.00 97.62 105 TYR A N 1
ATOM 821 C CA . TYR A 1 105 ? -7.674 -1.050 -7.462 1.00 97.62 105 TYR A CA 1
ATOM 822 C C . TYR A 1 105 ? -9.053 -1.371 -8.059 1.00 97.62 105 TYR A C 1
ATOM 824 O O . TYR A 1 105 ? -9.645 -0.543 -8.765 1.00 97.62 105 TYR A O 1
ATOM 832 N N . TRP A 1 106 ? -9.597 -2.541 -7.715 1.00 96.31 106 TRP A N 1
ATOM 833 C CA . TRP A 1 106 ? -10.950 -2.972 -8.089 1.00 96.31 106 TRP A CA 1
ATOM 834 C C . TRP A 1 106 ? -11.770 -3.390 -6.872 1.00 96.31 106 TRP A C 1
ATOM 836 O O . TRP A 1 106 ? -11.232 -3.849 -5.868 1.00 96.31 106 TRP A O 1
ATOM 846 N N . GLN A 1 107 ? -13.092 -3.266 -6.990 1.00 92.19 107 GLN A N 1
ATOM 847 C CA . GLN A 1 107 ? -14.037 -3.693 -5.954 1.00 92.19 107 GLN A CA 1
ATOM 848 C C . GLN A 1 107 ? -14.318 -5.197 -5.993 1.00 92.19 107 GLN A C 1
ATOM 850 O O . GLN A 1 107 ? -14.811 -5.744 -5.016 1.00 92.19 107 GLN A O 1
ATOM 855 N N . THR A 1 108 ? -14.053 -5.874 -7.114 1.00 93.00 108 THR A N 1
ATOM 856 C CA . THR A 1 108 ? -14.287 -7.314 -7.231 1.00 93.00 108 THR A CA 1
ATOM 857 C C . THR A 1 108 ? -13.200 -7.989 -8.056 1.00 93.00 108 THR A C 1
ATOM 859 O O . THR A 1 108 ? -12.617 -7.397 -8.968 1.00 93.00 108 THR A O 1
ATOM 862 N N . LYS A 1 109 ? -12.966 -9.274 -7.770 1.00 94.56 109 LYS A N 1
ATOM 863 C CA . LYS A 1 109 ? -12.109 -10.131 -8.596 1.00 94.56 109 LYS A CA 1
ATOM 864 C C . LYS A 1 109 ? -12.631 -10.254 -10.031 1.00 94.56 109 LYS A C 1
ATOM 866 O O . LYS A 1 109 ? -11.834 -10.289 -10.961 1.00 94.56 109 LYS A O 1
ATOM 871 N N . ALA A 1 110 ? -13.952 -10.280 -10.208 1.00 94.06 110 ALA A N 1
ATOM 872 C CA . ALA A 1 110 ? -14.576 -10.371 -11.522 1.00 94.06 110 ALA A CA 1
ATOM 873 C C . ALA A 1 110 ? -14.254 -9.151 -12.400 1.00 94.06 110 ALA A C 1
ATOM 875 O O . ALA A 1 110 ? -13.948 -9.334 -13.574 1.00 94.06 110 ALA A O 1
ATOM 876 N N . ASP A 1 111 ? -14.256 -7.937 -11.836 1.00 93.75 111 ASP A N 1
ATOM 877 C CA . ASP A 1 111 ? -13.890 -6.723 -12.580 1.00 93.75 111 ASP A CA 1
ATOM 878 C C . ASP A 1 111 ? -12.418 -6.758 -13.013 1.00 93.75 111 ASP A C 1
ATOM 880 O O . ASP A 1 111 ? -12.108 -6.422 -14.153 1.00 93.75 111 ASP A O 1
ATOM 884 N N . PHE A 1 112 ? -11.521 -7.220 -12.132 1.00 95.44 112 PHE A N 1
ATOM 885 C CA . PHE A 1 112 ? -10.106 -7.421 -12.457 1.00 95.44 112 PHE A CA 1
ATOM 886 C C . PHE A 1 112 ? -9.914 -8.453 -13.580 1.00 95.44 112 PHE A C 1
ATOM 888 O O . PHE A 1 112 ? -9.201 -8.184 -14.542 1.00 95.44 112 PHE A O 1
ATOM 895 N N . GLU A 1 113 ? -10.566 -9.616 -13.488 1.00 95.62 113 GLU A N 1
ATOM 896 C CA . GLU A 1 113 ? -10.487 -10.669 -14.509 1.00 95.62 113 GLU A CA 1
ATOM 897 C C . GLU A 1 113 ? -11.136 -10.239 -15.841 1.00 95.62 113 GLU A C 1
ATOM 899 O O . GLU A 1 113 ? -10.706 -10.654 -16.915 1.00 95.62 113 GLU A O 1
ATOM 904 N N . GLU A 1 114 ? -12.200 -9.431 -15.806 1.00 95.44 114 GLU A N 1
ATOM 905 C CA . GLU A 1 114 ? -12.802 -8.844 -17.010 1.00 95.44 114 GLU A CA 1
ATOM 906 C C . GLU A 1 114 ? -11.854 -7.818 -17.643 1.00 95.44 114 GLU A C 1
ATOM 908 O O . GLU A 1 114 ? -11.648 -7.863 -18.857 1.00 95.44 114 GLU A O 1
ATOM 913 N N . TRP A 1 115 ? -11.220 -6.970 -16.826 1.00 96.31 115 TRP A N 1
ATOM 914 C CA . TRP A 1 115 ? -10.241 -5.977 -17.268 1.00 96.31 115 TRP A CA 1
ATOM 915 C C . TRP A 1 115 ? -9.015 -6.620 -17.897 1.00 96.31 115 TRP A C 1
ATOM 917 O O . TRP A 1 115 ? -8.552 -6.185 -18.950 1.00 96.31 115 TRP A O 1
ATOM 927 N N . SER A 1 116 ? -8.479 -7.667 -17.272 1.00 95.62 116 SER A N 1
ATOM 928 C CA . SER A 1 116 ? -7.258 -8.313 -17.744 1.00 95.62 116 SER A CA 1
ATOM 929 C C . SER A 1 116 ? -7.442 -8.866 -19.163 1.00 95.62 116 SER A C 1
ATOM 931 O O . SER A 1 116 ? -6.552 -8.735 -20.006 1.00 95.62 116 SER A O 1
ATOM 933 N N . ARG A 1 117 ? -8.644 -9.370 -19.472 1.00 94.31 117 ARG A N 1
ATOM 934 C CA . ARG A 1 117 ? -9.029 -9.819 -20.815 1.00 94.31 117 ARG A CA 1
ATOM 935 C C . ARG A 1 117 ? -9.340 -8.667 -21.770 1.00 94.31 117 ARG A C 1
ATOM 937 O O . ARG A 1 117 ? -8.803 -8.651 -22.876 1.00 94.31 117 ARG A O 1
ATOM 944 N N . ASP A 1 118 ? -10.217 -7.736 -21.390 1.00 93.44 118 ASP A N 1
ATOM 945 C CA . ASP A 1 118 ? -10.752 -6.724 -22.316 1.00 93.44 118 ASP A CA 1
ATOM 946 C C . ASP A 1 118 ? -9.761 -5.591 -22.641 1.00 93.44 118 ASP A C 1
ATOM 948 O O . ASP A 1 118 ? -9.805 -5.033 -23.738 1.00 93.44 118 ASP A O 1
ATOM 952 N N . SER A 1 119 ? -8.816 -5.306 -21.741 1.00 94.50 119 SER A N 1
ATOM 953 C CA . SER A 1 119 ? -7.710 -4.369 -21.971 1.00 94.50 119 SER A CA 1
ATOM 954 C C . SER A 1 119 ? -6.606 -4.962 -22.856 1.00 94.50 119 SER A C 1
ATOM 956 O O . SER A 1 119 ? -5.714 -4.242 -23.308 1.00 94.50 119 SER A O 1
ATOM 958 N N . GLY A 1 120 ? -6.639 -6.279 -23.098 1.00 94.56 120 GLY A N 1
ATOM 959 C CA . GLY A 1 120 ? -5.569 -7.026 -23.757 1.00 94.56 120 GLY A CA 1
ATOM 960 C C . GLY A 1 120 ? -4.340 -7.267 -22.872 1.00 94.56 120 GLY A C 1
ATOM 961 O O . GLY A 1 120 ? -3.320 -7.739 -23.381 1.00 94.56 120 GLY A O 1
ATOM 962 N N . PHE A 1 121 ? -4.412 -6.952 -21.573 1.00 96.06 121 PHE A N 1
ATOM 963 C CA . PHE A 1 121 ? -3.312 -7.152 -20.631 1.00 96.06 121 PHE A CA 1
ATOM 964 C C . PHE A 1 121 ? -2.908 -8.626 -20.518 1.00 96.06 121 PHE A C 1
ATOM 966 O O . PHE A 1 121 ? -1.720 -8.919 -20.588 1.00 96.06 121 PHE A O 1
ATOM 973 N N . ASP A 1 122 ? -3.864 -9.555 -20.421 1.00 96.25 122 ASP A N 1
ATOM 974 C CA . ASP A 1 122 ? -3.586 -10.994 -20.295 1.00 96.25 122 ASP A CA 1
ATOM 975 C C . ASP A 1 122 ? -2.817 -11.537 -21.499 1.00 96.25 122 ASP A C 1
ATOM 977 O O . ASP A 1 122 ? -1.810 -12.228 -21.337 1.00 96.25 122 ASP A O 1
ATOM 981 N N . ALA A 1 123 ? -3.267 -11.193 -22.709 1.00 96.88 123 ALA A N 1
ATOM 982 C CA . ALA A 1 123 ? -2.603 -11.604 -23.943 1.00 96.88 123 ALA A CA 1
ATOM 983 C C . ALA A 1 123 ? -1.175 -11.044 -23.999 1.00 96.88 123 ALA A C 1
ATOM 985 O O . ALA A 1 123 ? -0.218 -11.785 -24.213 1.00 96.88 123 ALA A O 1
ATOM 986 N N . TRP A 1 124 ? -1.016 -9.749 -23.706 1.00 96.38 124 TRP A N 1
ATOM 987 C CA . TRP A 1 124 ? 0.296 -9.113 -23.657 1.00 96.38 124 TRP A CA 1
ATOM 988 C C . TRP A 1 124 ? 1.215 -9.737 -22.599 1.00 96.38 124 TRP A C 1
ATOM 990 O O . TRP A 1 124 ? 2.372 -10.033 -22.893 1.00 96.38 124 TRP A O 1
ATOM 1000 N N . TRP A 1 125 ? 0.714 -9.969 -21.384 1.00 96.44 125 TRP A N 1
ATOM 1001 C CA . TRP A 1 125 ? 1.489 -10.534 -20.283 1.00 96.44 125 TRP A CA 1
ATOM 1002 C C . TRP A 1 125 ? 1.916 -11.974 -20.564 1.00 96.44 125 TRP A C 1
ATOM 1004 O O . TRP A 1 125 ? 3.029 -12.355 -20.194 1.00 96.44 125 TRP A O 1
ATOM 1014 N N . ALA A 1 126 ? 1.065 -12.770 -21.217 1.00 95.81 126 ALA A N 1
ATOM 1015 C CA . ALA A 1 126 ? 1.371 -14.140 -21.623 1.00 95.81 126 ALA A CA 1
ATOM 1016 C C . ALA A 1 126 ? 2.440 -14.192 -22.727 1.00 95.81 126 ALA A C 1
ATOM 1018 O O . ALA A 1 126 ? 3.372 -14.996 -22.637 1.00 95.81 126 ALA A O 1
ATOM 1019 N N . ASP A 1 127 ? 2.349 -13.301 -23.718 1.00 95.56 127 ASP A N 1
ATOM 1020 C CA . ASP A 1 127 ? 3.272 -13.252 -24.858 1.00 95.56 127 ASP A CA 1
ATOM 1021 C C . ASP A 1 127 ? 4.623 -12.601 -24.528 1.00 95.56 127 ASP A C 1
ATOM 1023 O O . ASP A 1 127 ? 5.606 -12.796 -25.253 1.00 95.56 127 ASP A O 1
ATOM 1027 N N . LEU A 1 128 ? 4.697 -11.856 -23.421 1.00 92.62 128 LEU A N 1
ATOM 1028 C CA . LEU A 1 128 ? 5.892 -11.138 -22.994 1.00 92.62 128 LEU A CA 1
ATOM 1029 C C . LEU A 1 128 ? 7.100 -12.079 -22.855 1.00 92.62 128 LEU A C 1
ATOM 1031 O O . LEU A 1 128 ? 7.094 -13.048 -22.082 1.00 92.62 128 LEU A O 1
ATOM 1035 N N . ARG A 1 129 ? 8.164 -11.777 -23.602 1.00 87.31 129 ARG A N 1
ATOM 1036 C CA . ARG A 1 129 ? 9.440 -12.492 -23.533 1.00 87.31 129 ARG A CA 1
ATOM 1037 C C . ARG A 1 129 ? 10.350 -11.809 -22.520 1.00 87.31 129 ARG A C 1
ATOM 1039 O O . ARG A 1 129 ? 10.401 -10.588 -22.446 1.00 87.31 129 ARG A O 1
ATOM 1046 N N . ALA A 1 130 ? 11.041 -12.612 -21.717 1.00 83.50 130 ALA A N 1
ATOM 1047 C CA . ALA A 1 130 ? 12.001 -12.095 -20.755 1.00 83.50 130 ALA A CA 1
ATOM 1048 C C . ALA A 1 130 ? 13.262 -11.622 -21.496 1.00 83.50 130 ALA A C 1
ATOM 1050 O O . ALA A 1 130 ? 13.927 -12.413 -22.169 1.00 83.50 130 ALA A O 1
ATOM 1051 N N . GLU A 1 131 ? 13.574 -10.338 -21.364 1.00 81.06 131 GLU A N 1
ATOM 1052 C CA . GLU A 1 131 ? 14.700 -9.667 -22.010 1.00 81.06 131 GLU A CA 1
ATOM 1053 C C . GLU A 1 131 ? 15.646 -9.102 -20.951 1.00 81.06 131 GLU A C 1
ATOM 1055 O O . GLU A 1 131 ? 15.222 -8.726 -19.863 1.00 81.06 131 GLU A O 1
ATOM 1060 N N . SER A 1 132 ? 16.938 -9.002 -21.266 1.00 74.69 132 SER A N 1
ATOM 1061 C CA . SER A 1 132 ? 17.936 -8.587 -20.273 1.00 74.69 132 SER A CA 1
ATOM 1062 C C . SER A 1 132 ? 17.933 -7.098 -19.936 1.00 74.69 132 SER A C 1
ATOM 1064 O O . SER A 1 132 ? 18.507 -6.725 -18.918 1.00 74.69 132 SER A O 1
ATOM 1066 N N . GLU A 1 133 ? 17.330 -6.263 -20.781 1.00 85.19 133 GLU A N 1
ATOM 1067 C CA . GLU A 1 133 ? 17.362 -4.800 -20.646 1.00 85.19 133 GLU A CA 1
ATOM 1068 C C . GLU A 1 133 ? 16.314 -4.259 -19.669 1.00 85.19 133 GLU A C 1
ATOM 1070 O O . GLU A 1 133 ? 16.441 -3.135 -19.189 1.00 85.19 133 GLU A O 1
ATOM 1075 N N . ARG A 1 134 ? 15.259 -5.033 -19.383 1.00 91.00 134 ARG A N 1
ATOM 1076 C CA . ARG A 1 134 ? 14.178 -4.616 -18.486 1.00 91.00 134 ARG A CA 1
ATOM 1077 C C . ARG A 1 134 ? 13.505 -5.802 -17.810 1.00 91.00 134 ARG A C 1
ATOM 1079 O O . ARG A 1 134 ? 13.241 -6.826 -18.435 1.00 91.00 134 ARG A O 1
ATOM 1086 N N . GLY A 1 135 ? 13.171 -5.626 -16.542 1.00 94.56 135 GLY A N 1
ATOM 1087 C CA . GLY A 1 135 ? 12.291 -6.520 -15.808 1.00 94.56 135 GLY A CA 1
ATOM 1088 C C . GLY A 1 135 ? 10.839 -6.075 -15.931 1.00 94.56 135 GLY A C 1
ATOM 1089 O O . GLY A 1 135 ? 10.543 -4.885 -16.000 1.00 94.56 135 GLY A O 1
ATOM 1090 N N . TRP A 1 136 ? 9.928 -7.037 -15.907 1.00 96.31 136 TRP A N 1
ATOM 1091 C CA . TRP A 1 136 ? 8.502 -6.788 -15.744 1.00 96.31 136 TRP A CA 1
ATOM 1092 C C . TRP A 1 136 ? 8.008 -7.621 -14.576 1.00 96.31 136 TRP A C 1
ATOM 1094 O O . TRP A 1 136 ? 8.398 -8.783 -14.438 1.00 96.31 136 TRP A O 1
ATOM 1104 N N . PHE A 1 137 ? 7.149 -7.049 -13.744 1.00 97.44 137 PHE A N 1
ATOM 1105 C CA . PHE A 1 137 ? 6.590 -7.761 -12.606 1.00 97.44 137 PHE A CA 1
ATOM 1106 C C . PHE A 1 137 ? 5.134 -7.383 -12.373 1.00 97.44 137 PHE A C 1
ATOM 1108 O O . PHE A 1 137 ? 4.672 -6.308 -12.755 1.00 97.44 137 PHE A O 1
ATOM 1115 N N . MET A 1 138 ? 4.416 -8.305 -11.743 1.00 97.69 138 MET A N 1
ATOM 1116 C CA . MET A 1 138 ? 3.044 -8.108 -11.318 1.00 97.69 138 MET A CA 1
ATOM 1117 C C . MET A 1 138 ? 2.830 -8.824 -9.984 1.00 97.69 138 MET A C 1
ATOM 1119 O O . MET A 1 138 ? 3.057 -10.029 -9.879 1.00 97.69 138 MET A O 1
ATOM 1123 N N . GLU A 1 139 ? 2.383 -8.076 -8.983 1.00 98.38 139 GLU A N 1
ATOM 1124 C CA . GLU A 1 139 ? 2.070 -8.548 -7.632 1.00 98.38 139 GLU A CA 1
ATOM 1125 C C . GLU A 1 139 ? 0.580 -8.279 -7.392 1.00 98.38 139 GLU A C 1
ATOM 1127 O O . GLU A 1 139 ? 0.159 -7.125 -7.458 1.00 98.38 139 GLU A O 1
ATOM 1132 N N . ILE A 1 140 ? -0.239 -9.313 -7.172 1.00 97.69 140 ILE A N 1
ATOM 1133 C CA . ILE A 1 140 ? -1.700 -9.164 -7.049 1.00 97.69 140 ILE A CA 1
ATOM 1134 C C . ILE A 1 140 ? -2.169 -9.679 -5.694 1.00 97.69 140 ILE A C 1
ATOM 1136 O O . ILE A 1 140 ? -1.814 -10.784 -5.282 1.00 97.69 140 ILE A O 1
ATOM 1140 N N . PHE A 1 141 ? -3.023 -8.894 -5.045 1.00 97.75 141 PHE A N 1
ATOM 1141 C CA . PHE A 1 141 ? -3.608 -9.190 -3.748 1.00 97.75 141 PHE A CA 1
ATOM 1142 C C . PHE A 1 141 ? -5.133 -9.185 -3.845 1.00 97.75 141 PHE A C 1
ATOM 1144 O O . PHE A 1 141 ? -5.727 -8.265 -4.411 1.00 97.75 141 PHE A O 1
ATOM 1151 N N . PHE A 1 142 ? -5.749 -10.205 -3.245 1.00 96.38 142 PHE A N 1
ATOM 1152 C CA . PHE A 1 142 ? -7.200 -10.396 -3.175 1.00 96.38 142 PHE A CA 1
A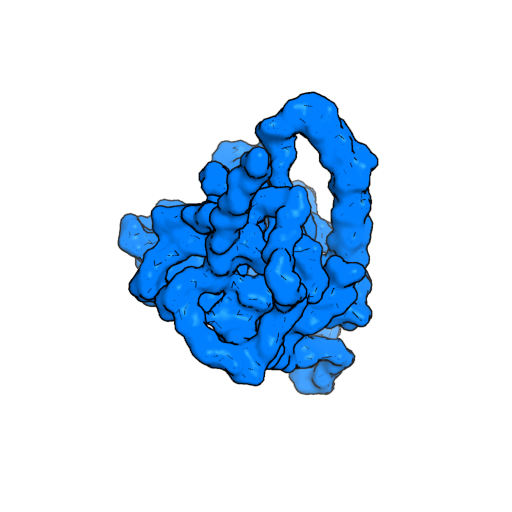TOM 1153 C C . PHE A 1 142 ? -7.671 -10.479 -1.711 1.00 96.38 142 PHE A C 1
ATOM 1155 O O . PHE A 1 142 ? -8.138 -11.539 -1.287 1.00 96.38 142 PHE A O 1
ATOM 1162 N N . PRO A 1 143 ? -7.478 -9.436 -0.881 1.00 96.25 143 PRO A N 1
ATOM 1163 C CA . PRO A 1 143 ? -8.001 -9.463 0.476 1.00 96.25 143 PRO A CA 1
ATOM 1164 C C . PRO A 1 143 ? -9.533 -9.381 0.462 1.00 96.25 143 PRO A C 1
ATOM 1166 O O . PRO A 1 143 ? -10.132 -8.586 -0.269 1.00 96.25 143 PRO A O 1
ATOM 1169 N N . THR A 1 144 ? -10.159 -10.169 1.328 1.00 96.62 144 THR A N 1
ATOM 1170 C CA . THR A 1 144 ? -11.539 -9.945 1.760 1.00 96.62 144 THR A CA 1
ATOM 1171 C C . THR A 1 144 ? -11.591 -8.677 2.623 1.00 96.62 144 THR A C 1
ATOM 1173 O O . THR A 1 144 ? -10.611 -8.325 3.287 1.00 96.62 144 THR A O 1
ATOM 1176 N N . LEU A 1 145 ? -12.721 -7.966 2.646 1.00 96.50 145 LEU A N 1
ATOM 1177 C CA . LEU A 1 145 ? -12.846 -6.707 3.397 1.00 96.50 145 LEU A CA 1
ATOM 1178 C C . LEU A 1 145 ? -12.724 -6.877 4.914 1.00 96.50 145 LEU A C 1
ATOM 1180 O O . LEU A 1 145 ? -12.349 -5.933 5.601 1.00 96.50 145 LEU A O 1
ATOM 1184 N N . ASP A 1 146 ? -12.990 -8.065 5.454 1.00 97.88 146 ASP A N 1
ATOM 1185 C CA . ASP A 1 146 ? -12.735 -8.364 6.865 1.00 97.88 146 ASP A CA 1
ATOM 1186 C C . ASP A 1 146 ? -11.232 -8.475 7.197 1.00 97.88 146 ASP A C 1
ATOM 1188 O O . ASP A 1 146 ? -10.844 -8.346 8.360 1.00 97.88 146 ASP A O 1
ATOM 1192 N N . ARG A 1 147 ? -10.374 -8.656 6.187 1.00 98.00 147 ARG A N 1
ATOM 1193 C CA . ARG A 1 147 ? -8.905 -8.729 6.281 1.00 98.00 147 ARG A CA 1
ATOM 1194 C C . ARG A 1 147 ? -8.213 -7.456 5.793 1.00 98.00 147 ARG A C 1
ATOM 1196 O O . ARG A 1 147 ? -7.004 -7.463 5.573 1.00 98.00 147 ARG A O 1
ATOM 1203 N N . PHE A 1 148 ? -8.964 -6.372 5.639 1.00 98.06 148 PHE A N 1
ATOM 1204 C CA . PHE A 1 148 ? -8.458 -5.076 5.219 1.00 98.06 148 PHE A CA 1
ATOM 1205 C C . PHE A 1 148 ? -8.840 -4.005 6.241 1.00 98.06 148 PHE A C 1
ATOM 1207 O O . PHE A 1 148 ? -9.968 -3.964 6.727 1.00 98.06 148 PHE A O 1
ATOM 1214 N N . GLU A 1 149 ? -7.898 -3.130 6.576 1.00 98.38 149 GLU A N 1
ATOM 1215 C CA . GLU A 1 149 ? -8.129 -2.003 7.475 1.00 98.38 149 GLU A CA 1
ATOM 1216 C C . GLU A 1 149 ? -7.531 -0.728 6.883 1.00 98.38 149 GLU A C 1
ATOM 1218 O O . GLU A 1 149 ? -6.596 -0.776 6.082 1.00 98.38 149 GLU A O 1
ATOM 1223 N N . THR A 1 150 ? -8.089 0.417 7.269 1.00 98.25 150 THR A N 1
ATOM 1224 C CA . THR A 1 150 ? -7.528 1.724 6.927 1.00 98.25 150 THR A CA 1
ATOM 1225 C C . THR A 1 150 ? -7.522 2.632 8.141 1.00 98.25 150 THR A C 1
ATOM 1227 O O . THR A 1 150 ? -8.419 2.561 8.986 1.00 98.25 150 THR A O 1
ATOM 1230 N N . VAL A 1 151 ? -6.545 3.531 8.172 1.00 98.00 151 VAL A N 1
ATOM 1231 C CA . VAL A 1 151 ? -6.412 4.588 9.166 1.00 98.00 151 VAL A CA 1
ATOM 1232 C C . VAL A 1 151 ? -5.944 5.862 8.474 1.00 98.00 151 VAL A C 1
ATOM 1234 O O . VAL A 1 151 ? -4.975 5.841 7.718 1.00 98.00 151 VAL A O 1
ATOM 1237 N N . PHE A 1 152 ? -6.634 6.968 8.732 1.00 97.25 152 PHE A N 1
ATOM 1238 C CA . PHE A 1 152 ? -6.311 8.284 8.188 1.00 97.25 152 PHE A CA 1
ATOM 1239 C C . PHE A 1 152 ? -6.302 9.337 9.298 1.00 97.25 152 PHE A C 1
ATOM 1241 O O . PHE A 1 152 ? -7.108 9.280 10.232 1.00 97.25 152 PHE A O 1
ATOM 1248 N N . SER A 1 153 ? -5.388 10.301 9.202 1.00 94.56 153 SER A N 1
ATOM 1249 C CA . SER A 1 153 ? -5.384 11.515 10.033 1.00 94.56 153 SER A CA 1
ATOM 1250 C C . SER A 1 153 ? -6.370 12.575 9.525 1.00 94.56 153 SER A C 1
ATOM 1252 O O . SER A 1 153 ? -6.831 13.396 10.311 1.00 94.56 153 SER A O 1
ATOM 1254 N N . ASP A 1 154 ? -6.719 12.527 8.237 1.00 90.31 154 ASP A N 1
ATOM 1255 C CA . ASP A 1 154 ? -7.731 13.358 7.577 1.00 90.31 154 ASP A CA 1
ATOM 1256 C C . ASP A 1 154 ? -8.929 12.502 7.124 1.00 90.31 154 ASP A C 1
ATOM 1258 O O . ASP A 1 154 ? -8.805 11.297 6.904 1.00 90.31 154 ASP A O 1
ATOM 1262 N N . ASN A 1 155 ? -10.102 13.113 6.976 1.00 89.50 155 ASN A N 1
ATOM 1263 C CA . ASN A 1 155 ? -11.308 12.462 6.466 1.00 89.50 155 ASN A CA 1
ATOM 1264 C C . ASN A 1 155 ? -11.737 12.959 5.075 1.00 89.50 155 ASN A C 1
ATOM 1266 O O . ASN A 1 155 ? -12.660 12.387 4.488 1.00 89.50 155 ASN A O 1
ATOM 1270 N N . VAL A 1 156 ? -11.058 13.964 4.511 1.00 89.56 156 VAL A N 1
ATOM 1271 C CA . VAL A 1 156 ? -11.422 14.570 3.228 1.00 89.56 156 VAL A CA 1
ATOM 1272 C C . VAL A 1 156 ? -10.790 13.817 2.066 1.00 89.56 156 VAL A C 1
ATOM 1274 O O . VAL A 1 156 ? -11.513 13.249 1.241 1.00 89.56 156 VAL A O 1
ATOM 1277 N N . VAL A 1 157 ? -9.461 13.760 1.993 1.00 90.19 157 VAL A N 1
ATOM 1278 C CA . VAL A 1 157 ? -8.759 13.243 0.810 1.00 90.19 157 VAL A CA 1
ATOM 1279 C C . VAL A 1 157 ? -8.500 11.737 0.960 1.00 90.19 157 VAL A C 1
ATOM 1281 O O . VAL A 1 157 ? -7.753 11.329 1.846 1.00 90.19 157 VAL A O 1
ATOM 1284 N N . PRO A 1 158 ? -9.127 10.863 0.143 1.00 93.25 158 PRO A N 1
ATOM 1285 C CA . PRO A 1 158 ? -8.830 9.435 0.173 1.00 93.25 158 PRO A CA 1
ATOM 1286 C C . PRO A 1 158 ? -7.458 9.140 -0.431 1.00 93.25 158 PRO A C 1
ATOM 1288 O O . PRO A 1 158 ? -6.966 9.873 -1.291 1.00 93.25 158 PRO A O 1
ATOM 1291 N N . ASP A 1 159 ? -6.905 7.986 -0.061 1.00 92.88 159 ASP A N 1
ATOM 1292 C CA . ASP A 1 159 ? -5.722 7.449 -0.716 1.00 92.88 159 ASP A CA 1
ATOM 1293 C C . ASP A 1 159 ? -5.821 5.939 -0.990 1.00 92.88 159 ASP A C 1
ATOM 1295 O O . ASP A 1 159 ? -6.459 5.192 -0.242 1.00 92.88 159 ASP A O 1
ATOM 1299 N N . GLY A 1 160 ? -5.192 5.488 -2.078 1.00 95.44 160 GLY A N 1
ATOM 1300 C CA . GLY A 1 160 ? -5.196 4.100 -2.555 1.00 95.44 160 GLY A CA 1
ATOM 1301 C C . GLY A 1 160 ? -6.580 3.461 -2.582 1.00 95.44 160 GLY A C 1
ATOM 1302 O O . GLY A 1 160 ? -7.511 3.989 -3.191 1.00 95.44 160 GLY A O 1
ATOM 1303 N N . ALA A 1 161 ? -6.743 2.327 -1.898 1.00 95.94 161 ALA A N 1
ATOM 1304 C CA . ALA A 1 161 ? -8.010 1.598 -1.886 1.00 95.94 161 ALA A CA 1
ATOM 1305 C C . ALA A 1 161 ? -9.194 2.420 -1.338 1.00 95.94 161 ALA A C 1
ATOM 1307 O O . ALA A 1 161 ? -10.339 2.148 -1.701 1.00 95.94 161 ALA A O 1
ATOM 1308 N N . ALA A 1 162 ? -8.957 3.460 -0.527 1.00 96.19 162 ALA A N 1
ATOM 1309 C CA . ALA A 1 162 ? -10.032 4.305 -0.009 1.00 96.19 162 ALA A CA 1
ATOM 1310 C C . ALA A 1 162 ? -10.722 5.154 -1.087 1.00 96.19 162 ALA A C 1
ATOM 1312 O O . ALA A 1 162 ? -11.810 5.660 -0.833 1.00 96.19 162 ALA A O 1
ATOM 1313 N N . TYR A 1 163 ? -10.188 5.255 -2.308 1.00 96.00 163 TYR A N 1
ATOM 1314 C CA . TYR A 1 163 ? -10.950 5.805 -3.438 1.00 96.00 163 TYR A CA 1
ATOM 1315 C C . TYR A 1 163 ? -12.172 4.951 -3.817 1.00 96.00 163 TYR A C 1
ATOM 1317 O O . TYR A 1 163 ? -13.057 5.429 -4.522 1.00 96.00 163 TYR A O 1
ATOM 1325 N N . MET A 1 164 ? -12.253 3.704 -3.340 1.00 94.44 164 MET A N 1
ATOM 1326 C CA . MET A 1 164 ? -13.412 2.822 -3.520 1.00 94.44 164 MET A CA 1
ATOM 1327 C C . MET A 1 164 ? -14.416 2.893 -2.359 1.00 94.44 164 MET A C 1
ATOM 1329 O O . MET A 1 164 ? -15.374 2.114 -2.335 1.00 94.44 164 MET A O 1
ATOM 1333 N N . ARG A 1 165 ? -14.201 3.793 -1.388 1.00 95.31 165 ARG A N 1
ATOM 1334 C CA . ARG A 1 165 ? -15.084 3.975 -0.231 1.00 95.31 165 ARG A CA 1
ATOM 1335 C C . ARG A 1 165 ? -16.439 4.552 -0.654 1.00 95.31 165 ARG A C 1
ATOM 1337 O O . ARG A 1 165 ? -16.510 5.401 -1.537 1.00 95.31 165 ARG A O 1
ATOM 1344 N N . SER A 1 166 ? -17.508 4.146 0.022 1.00 96.25 166 SER A N 1
ATOM 1345 C CA . SER A 1 166 ? -18.818 4.803 -0.047 1.00 96.25 166 SER A CA 1
ATOM 1346 C C . SER A 1 166 ? -18.901 6.017 0.881 1.00 96.25 166 SER A C 1
ATOM 1348 O O . SER A 1 166 ? -19.639 6.957 0.604 1.00 96.25 166 SER A O 1
ATOM 1350 N N . SER A 1 167 ? -18.163 5.997 1.993 1.00 96.56 167 SER A N 1
ATOM 1351 C CA . SER A 1 167 ? -18.070 7.107 2.945 1.00 96.56 167 SER A CA 1
ATOM 1352 C C . SER A 1 167 ? -16.816 6.979 3.821 1.00 96.56 167 SER A C 1
ATOM 1354 O O . SER A 1 167 ? -15.991 6.083 3.634 1.00 96.56 167 SER A O 1
ATOM 1356 N N . VAL A 1 168 ? -16.651 7.893 4.772 1.00 97.19 168 VAL A N 1
ATOM 1357 C CA . VAL A 1 168 ? -15.638 7.851 5.834 1.00 97.19 168 VAL A CA 1
ATOM 1358 C C . VAL A 1 168 ? -16.354 7.765 7.186 1.00 97.19 168 VAL A C 1
ATOM 1360 O O . VAL A 1 168 ? -17.504 8.192 7.294 1.00 97.19 168 VAL A O 1
ATOM 1363 N N . SER A 1 169 ? -15.731 7.141 8.186 1.00 97.06 169 SER A N 1
ATOM 1364 C CA . SER A 1 169 ? -16.274 7.068 9.547 1.00 97.06 169 SER A CA 1
ATOM 1365 C C . SER A 1 169 ? -16.323 8.439 10.229 1.00 97.06 169 SER A C 1
ATOM 1367 O O . SER A 1 169 ? -15.653 9.382 9.800 1.00 97.06 169 SER A O 1
ATOM 1369 N N . GLY A 1 170 ? -17.038 8.511 11.354 1.00 96.25 170 GLY A N 1
ATOM 1370 C CA . GLY A 1 170 ? -16.721 9.491 12.391 1.00 96.25 170 GLY A CA 1
ATOM 1371 C C . GLY A 1 170 ? -15.341 9.227 13.005 1.00 96.25 170 GLY A C 1
ATOM 1372 O O . GLY A 1 170 ? -14.572 8.383 12.530 1.00 96.25 170 GLY A O 1
ATOM 1373 N N . GLU A 1 171 ? -15.016 9.941 14.076 1.00 96.62 171 GLU A N 1
ATOM 1374 C CA . GLU A 1 171 ? -13.758 9.733 14.791 1.00 96.62 171 GLU A CA 1
ATOM 1375 C C . GLU A 1 171 ? -13.736 8.333 15.410 1.00 96.62 171 GLU A C 1
ATOM 1377 O O . GLU A 1 171 ? -14.617 7.985 16.192 1.00 96.62 171 GLU A O 1
ATOM 1382 N N . MET A 1 172 ? -12.771 7.499 15.024 1.00 96.75 172 MET A N 1
ATOM 1383 C CA . MET A 1 172 ? -12.762 6.094 15.426 1.00 96.75 172 MET A CA 1
ATOM 1384 C C . MET A 1 172 ? -12.097 5.875 16.787 1.00 96.75 172 MET A C 1
ATOM 1386 O O . MET A 1 172 ? -11.172 6.592 17.154 1.00 96.75 172 MET A O 1
ATOM 1390 N N . GLN A 1 173 ? -12.498 4.828 17.508 1.00 97.50 173 GLN A N 1
ATOM 1391 C CA . GLN A 1 173 ? -11.888 4.466 18.793 1.00 97.50 173 GLN A CA 1
ATOM 1392 C C . GLN A 1 173 ? -10.565 3.686 18.649 1.00 97.50 173 GLN A C 1
ATOM 1394 O O . GLN A 1 173 ? -9.622 3.910 19.408 1.00 97.50 173 GLN A O 1
ATOM 1399 N N . GLN A 1 174 ? -10.474 2.754 17.694 1.00 97.94 174 GLN A N 1
ATOM 1400 C CA . GLN A 1 174 ? -9.374 1.780 17.597 1.00 97.94 174 GLN A CA 1
ATOM 1401 C C . GLN A 1 174 ? -8.107 2.356 16.929 1.00 97.94 174 GLN A C 1
ATOM 1403 O O . GLN A 1 174 ? -7.684 1.914 15.855 1.00 97.94 174 GLN A O 1
ATOM 1408 N N . HIS A 1 175 ? -7.460 3.336 17.567 1.00 97.88 175 HIS A N 1
ATOM 1409 C CA . HIS A 1 175 ? -6.142 3.841 17.166 1.00 97.88 175 HIS A CA 1
ATOM 1410 C C . HIS A 1 175 ? -5.316 4.359 18.350 1.00 97.88 175 HIS A C 1
ATOM 1412 O O . HIS A 1 175 ? -5.816 4.490 19.459 1.00 97.88 175 HIS A O 1
ATOM 1418 N N . PHE A 1 176 ? -4.035 4.654 18.109 1.00 96.75 176 PHE A N 1
ATOM 1419 C CA . PHE A 1 176 ? -3.114 5.210 19.113 1.00 96.75 176 PHE A CA 1
ATOM 1420 C C . PHE A 1 176 ? -2.812 4.293 20.318 1.00 96.75 176 PHE A C 1
ATOM 1422 O O . PHE A 1 176 ? -2.426 4.740 21.392 1.00 96.75 176 PHE A O 1
ATOM 1429 N N . TYR A 1 177 ? -2.926 2.980 20.135 1.00 97.38 177 TYR A N 1
ATOM 1430 C CA . TYR A 1 177 ? -2.367 1.990 21.057 1.00 97.38 177 TYR A CA 1
ATOM 1431 C C . TYR A 1 177 ? -1.779 0.810 20.285 1.00 97.38 177 TYR A C 1
ATOM 1433 O O . TYR A 1 177 ? -2.197 0.494 19.160 1.00 97.38 177 TYR A O 1
ATOM 1441 N N . TRP A 1 178 ? -0.800 0.140 20.891 1.00 97.75 178 TRP A N 1
ATOM 1442 C CA . TRP A 1 178 ? -0.144 -1.010 20.286 1.00 97.75 178 TRP A CA 1
ATOM 1443 C C . TRP A 1 178 ? -1.107 -2.187 20.141 1.00 97.75 178 TRP A C 1
ATOM 1445 O O . TRP A 1 178 ? -1.593 -2.745 21.121 1.00 97.75 178 TRP A O 1
ATOM 1455 N N . GLY A 1 179 ? -1.354 -2.584 18.893 1.00 97.06 179 GLY A N 1
ATOM 1456 C CA . GLY A 1 179 ? -2.354 -3.592 18.538 1.00 97.06 179 GLY A CA 1
ATOM 1457 C C . GLY A 1 179 ? -3.655 -3.028 17.972 1.00 97.06 179 GLY A C 1
ATOM 1458 O O . GLY A 1 179 ? -4.470 -3.802 17.481 1.00 97.06 179 GLY A O 1
ATOM 1459 N N . SER A 1 180 ? -3.826 -1.704 17.946 1.00 98.19 180 SER A N 1
ATOM 1460 C CA . SER A 1 180 ? -5.001 -1.075 17.332 1.00 98.19 180 SER A CA 1
ATOM 1461 C C . SER A 1 180 ? -5.189 -1.452 15.862 1.00 98.19 180 SER A C 1
ATOM 1463 O O . SER A 1 180 ? -6.304 -1.756 15.468 1.00 98.19 180 SER A O 1
ATOM 1465 N N . MET A 1 181 ? -4.111 -1.540 15.070 1.00 98.44 181 MET A N 1
ATOM 1466 C CA . MET A 1 181 ? -4.155 -2.062 13.691 1.00 98.44 181 MET A CA 1
ATOM 1467 C C . MET A 1 181 ? -4.878 -3.411 13.609 1.00 98.44 181 MET A C 1
ATOM 1469 O O . MET A 1 181 ? -5.782 -3.584 12.798 1.00 98.44 181 MET A O 1
ATOM 1473 N N . ARG A 1 182 ? -4.513 -4.356 14.483 1.00 98.25 182 ARG A N 1
ATOM 1474 C CA . ARG A 1 182 ? -5.149 -5.673 14.541 1.00 98.25 182 ARG A CA 1
ATOM 1475 C C . ARG A 1 182 ? -6.619 -5.561 14.938 1.00 98.25 182 ARG A C 1
ATOM 1477 O O . ARG A 1 182 ? -7.449 -6.208 14.317 1.00 98.25 182 ARG A O 1
ATOM 1484 N N . ASP A 1 183 ? -6.947 -4.729 15.923 1.00 98.38 183 ASP A N 1
ATOM 1485 C CA . ASP A 1 183 ? -8.334 -4.530 16.368 1.00 98.38 183 ASP A CA 1
ATOM 1486 C C . ASP A 1 183 ? -9.236 -3.894 15.294 1.00 98.38 183 ASP A C 1
ATOM 1488 O O . ASP A 1 183 ? -10.456 -4.062 15.363 1.00 98.38 183 ASP A O 1
ATOM 1492 N N . ARG A 1 184 ? -8.657 -3.184 14.311 1.00 98.62 184 ARG A N 1
ATOM 1493 C CA . ARG A 1 184 ? -9.385 -2.623 13.159 1.00 98.62 184 ARG A CA 1
ATOM 1494 C C . ARG A 1 184 ? -9.724 -3.659 12.084 1.00 98.62 184 ARG A C 1
ATOM 1496 O O . ARG A 1 184 ? -10.638 -3.413 11.301 1.00 98.62 184 ARG A O 1
ATOM 1503 N N . LEU A 1 185 ? -9.045 -4.807 12.054 1.00 98.56 185 LEU A N 1
ATOM 1504 C CA . LEU A 1 185 ? -9.354 -5.906 11.134 1.00 98.56 185 LEU A CA 1
ATOM 1505 C C . LEU A 1 185 ? -10.560 -6.692 11.650 1.00 98.56 185 LEU A C 1
ATOM 1507 O O . LEU A 1 185 ? -10.525 -7.250 12.747 1.00 98.56 185 LEU A O 1
ATOM 1511 N N . ALA A 1 186 ? -11.619 -6.794 10.849 1.00 98.50 186 ALA A N 1
ATOM 1512 C CA . ALA A 1 186 ? -12.825 -7.498 11.277 1.00 98.50 186 ALA A CA 1
ATOM 1513 C C . ALA A 1 186 ? -12.579 -8.996 11.512 1.00 98.50 186 ALA A C 1
ATOM 1515 O O . ALA A 1 186 ? -13.076 -9.554 12.491 1.00 98.50 186 ALA A O 1
ATOM 1516 N N . ALA A 1 187 ? -11.737 -9.626 10.692 1.00 98.44 187 ALA A N 1
ATOM 1517 C CA . ALA A 1 187 ? -11.345 -11.023 10.844 1.00 98.44 187 ALA A CA 1
ATOM 1518 C C . ALA A 1 187 ? -10.646 -11.290 12.190 1.00 98.44 187 ALA A C 1
ATOM 1520 O O . ALA A 1 187 ? -10.784 -12.377 12.747 1.00 98.44 187 ALA A O 1
ATOM 1521 N N . ALA A 1 188 ? -9.962 -10.295 12.772 1.00 98.38 188 ALA A N 1
ATOM 1522 C CA . ALA A 1 188 ? -9.276 -10.442 14.056 1.00 98.38 188 ALA A CA 1
ATOM 1523 C C . ALA A 1 188 ? -10.227 -10.591 15.259 1.00 98.38 188 ALA A C 1
ATOM 1525 O O . ALA A 1 188 ? -9.771 -10.857 16.369 1.00 98.38 188 ALA A O 1
ATOM 1526 N N . GLN A 1 189 ? -11.542 -10.431 15.065 1.00 98.69 189 GLN A N 1
ATOM 1527 C CA . GLN A 1 189 ? -12.541 -10.757 16.088 1.00 98.69 189 GLN A CA 1
ATOM 1528 C C . GLN A 1 189 ? -12.555 -12.257 16.417 1.00 98.69 189 GLN A C 1
ATOM 1530 O O . GLN A 1 189 ? -12.860 -12.625 17.554 1.00 98.69 189 GLN A O 1
ATOM 1535 N N . THR A 1 190 ? -12.219 -13.1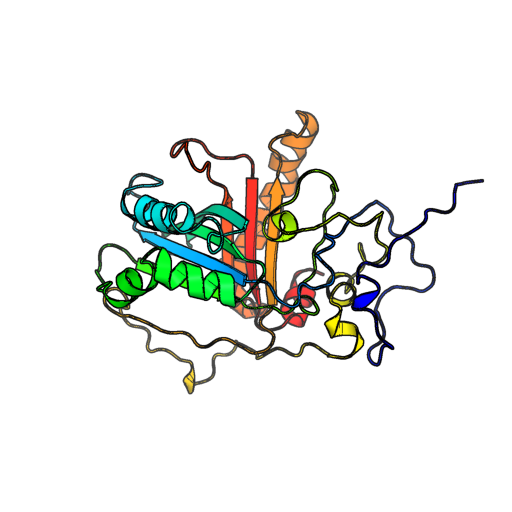12 15.442 1.00 98.69 190 THR A N 1
ATOM 1536 C CA . THR A 1 190 ? -12.321 -14.575 15.573 1.00 98.69 190 THR A CA 1
ATOM 1537 C C . THR A 1 190 ? -11.150 -15.370 14.988 1.00 98.69 190 THR A C 1
ATOM 1539 O O . THR A 1 190 ? -11.061 -16.572 15.226 1.00 98.69 190 THR A O 1
ATOM 1542 N N . ASP A 1 191 ? -10.250 -14.742 14.228 1.00 98.44 191 ASP A N 1
ATOM 1543 C CA . ASP A 1 191 ? -9.049 -15.354 13.648 1.00 98.44 191 ASP A CA 1
ATOM 1544 C C . ASP A 1 191 ? -7.779 -14.704 14.224 1.00 98.44 191 ASP A C 1
ATOM 1546 O O . ASP A 1 191 ? -7.657 -13.482 14.311 1.00 98.44 191 ASP A O 1
ATOM 1550 N N . HIS A 1 192 ? -6.794 -15.519 14.604 1.00 97.38 192 HIS A N 1
ATOM 1551 C CA . HIS A 1 192 ? -5.496 -15.033 15.075 1.00 97.38 192 HIS A CA 1
ATOM 1552 C C . HIS A 1 192 ? -4.627 -14.437 13.954 1.00 97.38 192 HIS A C 1
ATOM 1554 O O . HIS A 1 192 ? -3.630 -13.773 14.251 1.00 97.38 192 HIS A O 1
ATOM 1560 N N . LEU A 1 193 ? -5.003 -14.640 12.686 1.00 97.62 193 LEU A N 1
ATOM 1561 C CA . LEU A 1 193 ? -4.305 -14.147 11.495 1.00 97.62 193 LEU A CA 1
ATOM 1562 C C . LEU A 1 193 ? -2.843 -14.614 11.434 1.00 97.62 193 LEU A C 1
ATOM 1564 O O . LEU A 1 193 ? -1.966 -13.860 11.029 1.00 97.62 193 LEU A O 1
ATOM 1568 N N . ILE A 1 194 ? -2.589 -15.856 11.857 1.00 97.81 194 ILE A N 1
ATOM 1569 C CA . ILE A 1 194 ? -1.240 -16.437 11.896 1.00 97.81 194 ILE A CA 1
ATOM 1570 C C . ILE A 1 194 ? -0.684 -16.568 10.477 1.00 97.81 194 ILE A C 1
ATOM 1572 O O . ILE A 1 194 ? -1.305 -17.230 9.637 1.00 97.81 194 ILE A O 1
ATOM 1576 N N . GLY A 1 195 ? 0.455 -15.924 10.241 1.00 96.31 195 GLY A N 1
ATOM 1577 C CA . GLY A 1 195 ? 1.206 -15.920 8.992 1.00 96.31 195 GLY A CA 1
ATOM 1578 C C . GLY A 1 195 ? 2.010 -17.190 8.751 1.00 96.31 195 GLY A C 1
ATOM 1579 O O . GLY A 1 195 ? 2.008 -18.135 9.544 1.00 96.31 195 GLY A O 1
ATOM 1580 N N . GLU A 1 196 ? 2.725 -17.195 7.633 1.00 94.06 196 GLU A N 1
ATOM 1581 C CA . GLU A 1 196 ? 3.697 -18.226 7.277 1.00 94.06 196 GLU A CA 1
ATOM 1582 C C . GLU A 1 196 ? 5.098 -17.614 7.324 1.00 94.06 196 GLU A C 1
ATOM 1584 O O . GLU A 1 196 ? 5.407 -16.801 6.449 1.00 94.06 196 GLU A O 1
ATOM 1589 N N . PRO A 1 197 ? 5.952 -17.997 8.296 1.00 90.69 197 PRO A N 1
ATOM 1590 C CA . PRO A 1 197 ? 7.291 -17.435 8.430 1.00 90.69 197 PRO A CA 1
ATOM 1591 C C . PRO A 1 197 ? 8.089 -17.535 7.130 1.00 90.69 197 PRO A C 1
ATOM 1593 O O . PRO A 1 197 ? 8.187 -18.610 6.533 1.00 90.69 197 PRO A O 1
ATOM 1596 N N . ALA A 1 198 ? 8.695 -16.427 6.708 1.00 90.44 198 ALA A N 1
ATOM 1597 C CA . ALA A 1 198 ? 9.528 -16.401 5.506 1.00 90.44 198 ALA A CA 1
ATOM 1598 C C . ALA A 1 198 ? 11.012 -16.670 5.800 1.00 90.44 198 ALA A C 1
ATOM 1600 O O . ALA A 1 198 ? 11.784 -16.949 4.876 1.00 90.44 198 ALA A O 1
ATOM 1601 N N . PHE A 1 199 ? 11.418 -16.591 7.074 1.00 88.62 199 PHE A N 1
ATOM 1602 C CA . PHE A 1 199 ? 12.811 -16.686 7.504 1.00 88.62 199 PHE A CA 1
ATOM 1603 C C . PHE A 1 199 ? 12.998 -17.626 8.717 1.00 88.62 199 PHE A C 1
ATOM 1605 O O . PHE A 1 199 ? 12.158 -17.627 9.617 1.00 88.62 199 PHE A O 1
ATOM 1612 N N . PRO A 1 200 ? 14.106 -18.399 8.777 1.00 83.25 200 PRO A N 1
ATOM 1613 C CA . PRO A 1 200 ? 15.030 -18.649 7.668 1.00 83.25 200 PRO A CA 1
ATOM 1614 C C . PRO A 1 200 ? 14.312 -19.392 6.529 1.00 83.25 200 PRO A C 1
ATOM 1616 O O . PRO A 1 200 ? 13.442 -20.223 6.778 1.00 83.25 200 PRO A O 1
ATOM 1619 N N . LYS A 1 201 ? 14.673 -19.096 5.272 1.00 77.50 201 LYS A N 1
ATOM 1620 C CA . LYS A 1 201 ? 13.990 -19.674 4.102 1.00 77.50 201 LYS A CA 1
ATOM 1621 C C . LYS A 1 201 ? 14.081 -21.209 4.120 1.00 77.50 201 LYS A C 1
ATOM 1623 O O . LYS A 1 201 ? 15.207 -21.731 4.131 1.00 77.50 201 LYS A O 1
ATOM 1628 N N . PRO A 1 202 ? 12.948 -21.937 4.061 1.00 70.75 202 PRO A N 1
ATOM 1629 C CA . PRO A 1 202 ? 12.946 -23.390 3.927 1.00 70.75 202 PRO A CA 1
ATOM 1630 C C . PRO A 1 202 ? 13.778 -23.830 2.720 1.00 70.75 202 PRO A C 1
ATOM 1632 O O . PRO A 1 202 ? 13.783 -23.154 1.693 1.00 70.75 202 PRO A O 1
ATOM 1635 N N . SER A 1 203 ? 14.438 -24.991 2.789 1.00 69.12 203 SER A N 1
ATOM 1636 C CA . SER A 1 203 ? 15.266 -25.499 1.679 1.00 69.12 203 SER A CA 1
ATOM 1637 C C . SER A 1 203 ? 14.507 -25.610 0.348 1.00 69.12 203 SER A C 1
ATOM 1639 O O . SER A 1 203 ? 15.108 -25.437 -0.706 1.00 69.12 203 SER A O 1
ATOM 1641 N N . ALA A 1 204 ? 13.190 -25.839 0.389 1.00 64.44 204 ALA A N 1
ATOM 1642 C CA . ALA A 1 204 ? 12.323 -25.880 -0.792 1.00 64.44 204 ALA A CA 1
ATOM 1643 C C . ALA A 1 204 ? 12.087 -24.500 -1.445 1.00 64.44 204 ALA A C 1
ATOM 1645 O O . ALA A 1 204 ? 11.789 -24.431 -2.633 1.00 64.44 204 ALA A O 1
ATOM 1646 N N . GLU A 1 205 ? 12.244 -23.407 -0.693 1.00 66.06 205 GLU A N 1
ATOM 1647 C CA . GLU A 1 205 ? 12.085 -22.023 -1.166 1.00 66.06 205 GLU A CA 1
ATOM 1648 C C . GLU A 1 205 ? 13.427 -21.343 -1.479 1.00 66.06 205 GLU A C 1
ATOM 1650 O O . GLU A 1 205 ? 13.473 -20.186 -1.909 1.00 66.06 205 GLU A O 1
ATOM 1655 N N . GLN A 1 206 ? 14.543 -22.046 -1.274 1.00 65.62 206 GLN A N 1
ATOM 1656 C CA . GLN A 1 206 ? 15.864 -21.572 -1.665 1.00 65.62 206 GLN A CA 1
ATOM 1657 C C . GLN A 1 206 ? 15.990 -21.631 -3.191 1.00 65.62 206 GLN A C 1
ATOM 1659 O O . GLN A 1 206 ? 16.521 -22.580 -3.767 1.00 65.62 206 GLN A O 1
ATOM 1664 N N . VAL A 1 207 ? 15.497 -20.591 -3.868 1.00 63.56 207 VAL A N 1
ATOM 1665 C CA . VAL A 1 207 ? 15.773 -20.374 -5.290 1.00 63.56 207 VAL A CA 1
ATOM 1666 C C . VAL A 1 207 ? 17.290 -20.303 -5.461 1.00 63.56 207 VAL A C 1
ATOM 1668 O O . VAL A 1 207 ? 17.964 -19.535 -4.767 1.00 63.56 207 VAL A O 1
ATOM 1671 N N . LYS A 1 208 ? 17.849 -21.111 -6.375 1.00 59.69 208 LYS A N 1
ATOM 1672 C CA . LYS A 1 208 ? 19.277 -21.037 -6.708 1.00 59.69 208 LYS A CA 1
ATOM 1673 C C . LYS A 1 208 ? 19.609 -19.591 -7.076 1.00 59.69 208 LYS A C 1
ATOM 1675 O O . LYS A 1 208 ? 19.035 -19.058 -8.022 1.00 59.69 208 LYS A O 1
ATOM 1680 N N . LYS A 1 209 ? 20.541 -18.968 -6.344 1.00 62.38 209 LYS A N 1
ATOM 1681 C CA . LYS A 1 209 ? 21.099 -17.662 -6.715 1.00 62.38 209 LYS A CA 1
ATOM 1682 C C . LYS A 1 209 ? 21.679 -17.795 -8.128 1.00 62.38 209 LYS A C 1
ATOM 1684 O O . LYS A 1 209 ? 22.660 -18.506 -8.326 1.00 62.38 209 LYS A O 1
ATOM 1689 N N . GLY A 1 210 ? 21.032 -17.172 -9.103 1.00 69.69 210 GLY A N 1
ATOM 1690 C CA . GLY A 1 210 ? 21.370 -17.256 -10.519 1.00 69.69 210 GLY A CA 1
ATOM 1691 C C . GLY A 1 210 ? 20.821 -16.049 -11.270 1.00 69.69 210 GLY A C 1
ATOM 1692 O O . GLY A 1 210 ? 20.033 -15.281 -10.720 1.00 69.69 210 GLY A O 1
ATOM 1693 N N . ASP A 1 211 ? 21.263 -15.857 -12.511 1.00 80.50 211 ASP A N 1
ATOM 1694 C CA . ASP A 1 211 ? 20.785 -14.749 -13.339 1.00 80.50 211 ASP A CA 1
ATOM 1695 C C . ASP A 1 211 ? 19.325 -14.984 -13.768 1.00 80.50 211 ASP A C 1
ATOM 1697 O O . ASP A 1 211 ? 19.012 -15.945 -14.479 1.00 80.50 211 ASP A O 1
ATOM 1701 N N . THR A 1 212 ? 18.429 -14.102 -13.322 1.00 84.94 212 THR A N 1
ATOM 1702 C CA . THR A 1 212 ? 16.989 -14.151 -13.597 1.00 84.94 212 THR A CA 1
ATOM 1703 C C . THR A 1 212 ? 16.565 -13.270 -14.775 1.00 84.94 212 THR A C 1
ATOM 1705 O O . THR A 1 212 ? 15.400 -13.317 -15.160 1.00 84.94 212 THR A O 1
ATOM 1708 N N . ARG A 1 213 ? 17.479 -12.512 -15.404 1.00 82.88 213 ARG A N 1
ATOM 1709 C CA . ARG A 1 213 ? 17.186 -11.508 -16.454 1.00 82.88 213 ARG A CA 1
ATOM 1710 C C . ARG A 1 213 ? 16.490 -12.047 -17.709 1.00 82.88 213 ARG A C 1
ATOM 1712 O O . ARG A 1 213 ? 16.065 -11.276 -18.555 1.00 82.88 213 ARG A O 1
ATOM 1719 N N . LYS A 1 214 ? 16.404 -13.367 -17.874 1.00 86.19 214 LYS A N 1
ATOM 1720 C CA . LYS A 1 214 ? 15.754 -14.030 -19.019 1.00 86.19 214 LYS A CA 1
ATOM 1721 C C . LYS A 1 214 ? 14.750 -15.094 -18.579 1.00 86.19 214 LYS A C 1
ATOM 1723 O O . LYS A 1 214 ? 14.466 -16.029 -19.323 1.00 86.19 214 LYS A O 1
ATOM 1728 N N . GLN A 1 215 ? 14.250 -14.986 -17.351 1.00 88.56 215 GLN A N 1
ATOM 1729 C CA . GLN A 1 215 ? 13.364 -15.977 -16.756 1.00 88.56 215 GLN A CA 1
ATOM 1730 C C . GLN A 1 215 ? 12.004 -15.370 -16.428 1.00 88.56 215 GLN A C 1
ATOM 1732 O O . GLN A 1 215 ? 11.904 -14.235 -15.971 1.00 88.56 215 GLN A O 1
ATOM 1737 N N . ARG A 1 216 ? 10.951 -16.170 -16.614 1.00 91.56 216 ARG A N 1
ATOM 1738 C CA . ARG A 1 216 ? 9.639 -15.915 -16.021 1.00 91.56 216 ARG A CA 1
ATOM 1739 C C . ARG A 1 216 ? 9.568 -16.692 -14.716 1.00 91.56 216 ARG A C 1
ATOM 1741 O O . ARG A 1 216 ? 9.632 -17.918 -14.731 1.00 91.56 216 ARG A O 1
ATOM 1748 N N . ILE A 1 217 ? 9.464 -15.973 -13.607 1.00 91.31 217 ILE A N 1
ATOM 1749 C CA . ILE A 1 217 ? 9.427 -16.553 -12.266 1.00 91.31 217 ILE A CA 1
ATOM 1750 C C . ILE A 1 217 ? 8.041 -16.311 -11.683 1.00 91.31 217 ILE A C 1
ATOM 1752 O O . ILE A 1 217 ? 7.522 -15.199 -11.741 1.00 91.31 217 ILE A O 1
ATOM 1756 N N . THR A 1 218 ? 7.459 -17.359 -11.110 1.00 91.75 218 THR A N 1
ATOM 1757 C CA . THR A 1 218 ? 6.217 -17.273 -10.345 1.00 91.75 218 THR A CA 1
ATOM 1758 C C . THR A 1 218 ? 6.537 -17.543 -8.886 1.00 91.75 218 THR A C 1
ATOM 1760 O O . THR A 1 218 ? 7.156 -18.554 -8.561 1.00 91.75 218 THR A O 1
ATOM 1763 N N . VAL A 1 219 ? 6.119 -16.628 -8.016 1.00 90.75 219 VAL A N 1
ATOM 1764 C CA . VAL A 1 219 ? 6.219 -16.775 -6.564 1.00 90.75 219 VAL A CA 1
ATOM 1765 C C . VAL A 1 219 ? 4.815 -17.041 -6.038 1.00 90.75 219 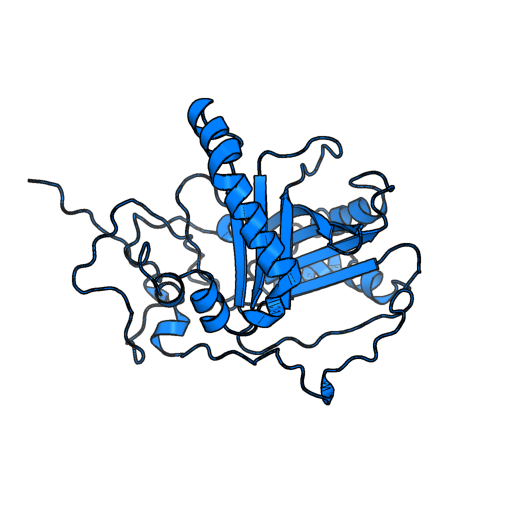VAL A C 1
ATOM 1767 O O . VAL A 1 219 ? 3.897 -16.269 -6.311 1.00 90.75 219 VAL A O 1
ATOM 1770 N N . SER A 1 220 ? 4.638 -18.152 -5.325 1.00 89.94 220 SER A N 1
ATOM 1771 C CA . SER A 1 220 ? 3.364 -18.470 -4.679 1.00 89.94 220 SER A CA 1
ATOM 1772 C C . SER A 1 220 ? 3.054 -17.462 -3.572 1.00 89.94 220 SER A C 1
ATOM 1774 O O . SER A 1 220 ? 3.959 -16.978 -2.891 1.00 89.94 220 SER A O 1
ATOM 1776 N N . GLY A 1 221 ? 1.769 -17.166 -3.375 1.00 90.25 221 GLY A N 1
ATOM 1777 C CA . GLY A 1 221 ? 1.324 -16.384 -2.223 1.00 90.25 221 GLY A CA 1
ATOM 1778 C C . GLY A 1 221 ? 1.620 -17.099 -0.901 1.00 90.25 221 GLY A C 1
ATOM 1779 O O . GLY A 1 221 ? 1.792 -18.318 -0.875 1.00 90.25 221 GLY A O 1
ATOM 1780 N N . ARG A 1 222 ? 1.645 -16.331 0.191 1.00 92.75 222 ARG A N 1
ATOM 1781 C CA . ARG A 1 222 ? 1.775 -16.837 1.564 1.00 92.75 222 ARG A CA 1
ATOM 1782 C C . ARG A 1 222 ? 0.484 -16.610 2.331 1.00 92.75 222 ARG A C 1
ATOM 1784 O O . ARG A 1 222 ? -0.152 -15.562 2.178 1.00 92.75 222 ARG A O 1
ATOM 1791 N N . LYS A 1 223 ? 0.096 -17.571 3.166 1.00 95.50 223 LYS A N 1
ATOM 1792 C CA . LYS A 1 223 ? -1.081 -17.418 4.026 1.00 95.50 223 LYS A CA 1
ATOM 1793 C C . LYS A 1 223 ? -0.872 -16.253 4.992 1.00 95.50 223 LYS A C 1
ATOM 1795 O O . LYS A 1 223 ? 0.161 -16.169 5.644 1.00 95.50 223 LYS A O 1
ATOM 1800 N N . ASN A 1 224 ? -1.881 -15.386 5.104 1.00 97.31 224 ASN A N 1
ATOM 1801 C CA . ASN A 1 224 ? -1.891 -14.235 6.016 1.00 97.31 224 ASN A CA 1
ATOM 1802 C C . ASN A 1 224 ? -0.663 -13.309 5.887 1.00 97.31 224 ASN A C 1
ATOM 1804 O O . ASN A 1 224 ? -0.296 -12.647 6.856 1.00 97.31 224 ASN A O 1
ATOM 1808 N N . LEU A 1 225 ? -0.074 -13.221 4.686 1.00 97.88 225 LEU A N 1
ATOM 1809 C CA . LEU A 1 225 ? 0.903 -12.185 4.355 1.00 97.88 225 LEU A CA 1
ATOM 1810 C C . LEU A 1 225 ? 0.321 -10.807 4.702 1.00 97.88 225 LEU A C 1
ATOM 1812 O O . LEU A 1 225 ? -0.740 -10.433 4.195 1.00 97.88 225 LEU A O 1
ATOM 1816 N N . ALA A 1 226 ? 1.020 -10.046 5.539 1.00 98.44 226 ALA A N 1
ATOM 1817 C CA . ALA A 1 226 ? 0.617 -8.697 5.897 1.00 98.44 226 ALA A CA 1
ATOM 1818 C C . ALA A 1 226 ? 1.230 -7.697 4.911 1.00 98.44 226 ALA A C 1
ATOM 1820 O O . ALA A 1 226 ? 2.449 -7.588 4.781 1.00 98.44 226 ALA A O 1
ATOM 1821 N N . VAL A 1 227 ? 0.373 -6.953 4.215 1.00 98.56 227 VAL A N 1
ATOM 1822 C CA . VAL A 1 227 ? 0.779 -5.917 3.261 1.00 98.56 227 VAL A CA 1
ATOM 1823 C C . VAL A 1 227 ? 0.402 -4.558 3.827 1.00 98.56 227 VAL A C 1
ATOM 1825 O O . VAL A 1 227 ? -0.771 -4.301 4.087 1.00 98.56 227 VAL A O 1
ATOM 1828 N N . ILE A 1 228 ? 1.390 -3.682 3.998 1.00 98.62 228 ILE A N 1
ATOM 1829 C CA . ILE A 1 228 ? 1.186 -2.306 4.451 1.00 98.62 228 ILE A CA 1
ATOM 1830 C C . ILE A 1 228 ? 1.524 -1.326 3.331 1.00 98.62 228 ILE A C 1
ATOM 1832 O O . ILE A 1 228 ? 2.593 -1.400 2.730 1.00 98.62 228 ILE A O 1
ATOM 1836 N N . ARG A 1 229 ? 0.615 -0.376 3.094 1.00 98.31 229 ARG A N 1
ATOM 1837 C CA . ARG A 1 229 ? 0.846 0.847 2.320 1.00 98.31 229 ARG A CA 1
ATOM 1838 C C . ARG A 1 229 ? 0.659 2.035 3.262 1.00 98.31 229 ARG A C 1
ATOM 1840 O O . ARG A 1 229 ? -0.472 2.411 3.554 1.00 98.31 229 ARG A O 1
ATOM 1847 N N . SER A 1 230 ? 1.760 2.594 3.755 1.00 98.12 230 SER A N 1
ATOM 1848 C CA . SER A 1 230 ? 1.757 3.717 4.701 1.00 98.12 230 SER A CA 1
ATOM 1849 C C . SER A 1 230 ? 2.169 4.997 3.984 1.00 98.12 230 SER A C 1
ATOM 1851 O O . SER A 1 230 ? 3.340 5.140 3.632 1.00 98.12 230 SER A O 1
ATOM 1853 N N . GLY A 1 231 ? 1.207 5.885 3.722 1.00 97.25 231 GLY A N 1
ATOM 1854 C CA . GLY A 1 231 ? 1.392 7.094 2.913 1.00 97.25 231 GLY A CA 1
ATOM 1855 C C . GLY A 1 231 ? 1.757 8.341 3.711 1.00 97.25 231 GLY A C 1
ATOM 1856 O O . GLY A 1 231 ? 1.416 8.475 4.887 1.00 97.25 231 GLY A O 1
ATOM 1857 N N . GLN A 1 232 ? 2.463 9.254 3.054 1.00 97.50 232 GLN A N 1
ATOM 1858 C CA . GLN A 1 232 ? 2.789 10.588 3.533 1.00 97.50 232 GLN A CA 1
ATOM 1859 C C . GLN A 1 232 ? 2.467 11.580 2.419 1.00 97.50 232 GLN A C 1
ATOM 1861 O O . GLN A 1 232 ? 2.900 11.401 1.282 1.00 97.50 232 GLN A O 1
ATOM 1866 N N . ASP A 1 233 ? 1.713 12.620 2.748 1.00 96.81 233 ASP A N 1
ATOM 1867 C CA . ASP A 1 233 ? 1.359 13.694 1.827 1.00 96.81 233 ASP A CA 1
ATOM 1868 C C . ASP A 1 233 ? 1.620 15.021 2.530 1.00 96.81 233 ASP A C 1
ATOM 1870 O O . ASP A 1 233 ? 0.995 15.320 3.547 1.00 96.81 233 ASP A O 1
ATOM 1874 N N . TRP A 1 234 ? 2.578 15.786 2.014 1.00 96.31 234 TRP A N 1
ATOM 1875 C CA . TRP A 1 234 ? 2.891 17.120 2.522 1.00 96.31 234 TRP A CA 1
ATOM 1876 C C . TRP A 1 234 ? 2.599 18.216 1.491 1.00 96.31 234 TRP A C 1
ATOM 1878 O O . TRP A 1 234 ? 2.921 19.380 1.732 1.00 96.31 234 TRP A O 1
ATOM 1888 N N . SER A 1 235 ? 1.931 17.868 0.385 1.00 95.19 235 SER A N 1
ATOM 1889 C CA . SER A 1 235 ? 1.691 18.754 -0.763 1.00 95.19 235 SER A CA 1
ATOM 1890 C C . SER A 1 235 ? 0.831 19.980 -0.463 1.00 95.19 235 SER A C 1
ATOM 1892 O O . SER A 1 235 ? 0.890 20.979 -1.177 1.00 95.19 235 SER A O 1
ATOM 1894 N N . ASN A 1 236 ? 0.020 19.909 0.594 1.00 94.81 236 ASN A N 1
ATOM 1895 C CA . ASN A 1 236 ? -0.880 20.979 1.017 1.00 94.81 236 ASN A CA 1
ATOM 1896 C C . ASN A 1 236 ? -0.597 21.446 2.456 1.00 94.81 236 ASN A C 1
ATOM 1898 O O . ASN A 1 236 ? -1.493 21.918 3.154 1.00 94.81 236 ASN A O 1
ATOM 1902 N N . THR A 1 237 ? 0.639 21.265 2.926 1.00 96.12 237 THR A N 1
ATOM 1903 C CA . THR A 1 237 ? 1.072 21.739 4.248 1.00 96.12 237 THR A CA 1
ATOM 1904 C C . THR A 1 237 ? 1.419 23.222 4.217 1.00 96.12 237 THR A C 1
ATOM 1906 O O . THR A 1 237 ? 1.835 23.767 3.192 1.00 96.12 237 THR A O 1
ATOM 1909 N N . ASN A 1 238 ? 1.267 23.905 5.352 1.00 97.62 238 ASN A N 1
ATOM 1910 C CA . ASN A 1 238 ? 1.777 25.269 5.463 1.00 97.62 238 ASN A CA 1
ATOM 1911 C C . ASN A 1 238 ? 3.323 25.264 5.578 1.00 97.62 238 ASN A C 1
ATOM 1913 O O . ASN A 1 238 ? 3.914 24.221 5.866 1.00 97.62 238 ASN A O 1
ATOM 1917 N N . PRO A 1 239 ? 4.016 26.409 5.416 1.00 97.88 239 PRO A N 1
ATOM 1918 C CA . PRO A 1 239 ? 5.480 26.427 5.410 1.00 97.88 239 PRO A CA 1
ATOM 1919 C C . PRO A 1 239 ? 6.162 25.865 6.670 1.00 97.88 239 PRO A C 1
ATOM 1921 O O . PRO A 1 239 ? 7.266 25.331 6.569 1.00 97.88 239 PRO A O 1
ATOM 1924 N N . SER A 1 240 ? 5.554 25.985 7.858 1.00 98.00 240 SER A N 1
ATOM 1925 C CA . SER A 1 240 ? 6.158 25.457 9.089 1.00 98.00 240 SER A CA 1
ATOM 1926 C C . SER A 1 240 ? 5.966 23.947 9.219 1.00 98.00 240 SER A C 1
ATOM 1928 O O . SER A 1 240 ? 6.901 23.257 9.618 1.00 98.00 240 SER A O 1
ATOM 1930 N N . GLU A 1 241 ? 4.803 23.427 8.827 1.00 97.44 241 GLU A N 1
ATOM 1931 C CA . GLU A 1 241 ? 4.520 21.989 8.749 1.00 97.44 241 GLU A CA 1
ATOM 1932 C C . GLU A 1 241 ? 5.377 21.299 7.687 1.00 97.44 241 GLU A C 1
ATOM 1934 O O . GLU A 1 241 ? 5.957 20.249 7.955 1.00 97.44 241 GLU A O 1
ATOM 1939 N N . HIS A 1 242 ? 5.514 21.923 6.514 1.00 97.75 242 HIS A N 1
ATOM 1940 C CA . HIS A 1 242 ? 6.354 21.448 5.415 1.00 97.75 242 HIS A CA 1
ATOM 1941 C C . HIS A 1 242 ? 7.805 21.273 5.868 1.00 97.75 242 HIS A C 1
ATOM 1943 O O . HIS A 1 242 ? 8.387 20.189 5.766 1.00 97.75 242 HIS A O 1
ATOM 1949 N N . LYS A 1 243 ? 8.353 22.326 6.489 1.00 98.06 243 LYS A N 1
ATOM 1950 C CA . LYS A 1 243 ? 9.693 22.313 7.076 1.00 98.06 243 LYS A CA 1
ATOM 1951 C C . LYS A 1 243 ? 9.820 21.255 8.171 1.00 98.06 243 LYS A C 1
ATOM 1953 O O . LYS A 1 243 ? 10.786 20.497 8.173 1.00 98.06 243 LYS A O 1
ATOM 1958 N N . LEU A 1 244 ? 8.852 21.181 9.089 1.00 98.12 244 LEU A N 1
ATOM 1959 C CA . LEU A 1 244 ? 8.858 20.198 10.171 1.00 98.12 244 LEU A CA 1
ATOM 1960 C C . LEU A 1 244 ? 8.913 18.770 9.616 1.00 98.12 244 LEU A C 1
ATOM 1962 O O . LEU A 1 244 ? 9.750 17.978 10.054 1.00 98.12 244 LEU A O 1
ATOM 1966 N N . TYR A 1 245 ? 8.061 18.447 8.642 1.00 98.19 245 TYR A N 1
ATOM 1967 C CA . TYR A 1 245 ? 8.031 17.129 8.022 1.00 98.19 245 TYR A CA 1
ATOM 1968 C C . TYR A 1 245 ? 9.378 16.793 7.373 1.00 98.19 245 TYR A C 1
ATOM 1970 O O . TYR A 1 245 ? 9.975 15.771 7.713 1.00 98.19 245 TYR A O 1
ATOM 1978 N N . LEU A 1 246 ? 9.895 17.664 6.502 1.00 97.94 246 LEU A N 1
ATOM 1979 C CA . LEU A 1 246 ? 11.115 17.390 5.740 1.00 97.94 246 LEU A CA 1
ATOM 1980 C C . LEU A 1 246 ? 12.385 17.353 6.595 1.00 97.94 246 LEU A C 1
ATOM 1982 O O . LEU A 1 246 ? 13.279 16.555 6.317 1.00 97.94 246 LEU A O 1
ATOM 1986 N N . GLU A 1 247 ? 12.480 18.185 7.632 1.00 98.25 247 GLU A N 1
ATOM 1987 C CA . GLU A 1 247 ? 13.692 18.277 8.453 1.00 98.25 247 GLU A CA 1
ATOM 1988 C C . GLU A 1 247 ? 13.701 17.301 9.634 1.00 98.25 247 GLU A C 1
ATOM 1990 O O . GLU A 1 247 ? 14.779 16.926 10.098 1.00 98.25 247 GLU A O 1
ATOM 1995 N N . THR A 1 248 ? 12.534 16.870 10.130 1.00 97.81 248 THR A N 1
ATOM 1996 C CA . THR A 1 248 ? 12.460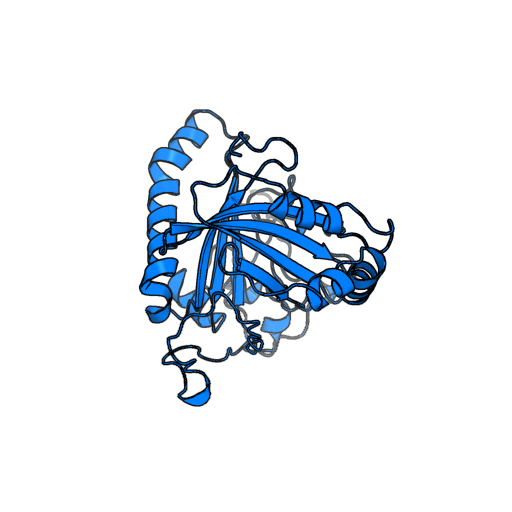 16.069 11.367 1.00 97.81 248 THR A CA 1
ATOM 1997 C C . THR A 1 248 ? 11.830 14.692 11.181 1.00 97.81 248 THR A C 1
ATOM 1999 O O . THR A 1 248 ? 12.351 13.713 11.714 1.00 97.81 248 THR A O 1
ATOM 2002 N N . M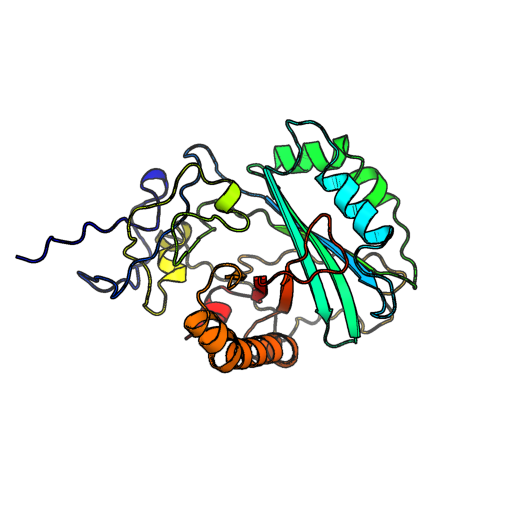ET A 1 249 ? 10.746 14.578 10.407 1.00 97.88 249 MET A N 1
ATOM 2003 C CA . MET A 1 249 ? 9.988 13.328 10.280 1.00 97.88 249 MET A CA 1
ATOM 2004 C C . MET A 1 249 ? 10.498 12.465 9.129 1.00 97.88 249 MET A C 1
ATOM 2006 O O . MET A 1 249 ? 10.831 11.296 9.328 1.00 97.88 249 MET A O 1
ATOM 2010 N N . HIS A 1 250 ? 10.610 13.046 7.934 1.00 97.69 250 HIS A N 1
ATOM 2011 C CA . HIS A 1 250 ? 11.051 12.358 6.726 1.00 97.69 250 HIS A CA 1
ATOM 2012 C C . HIS A 1 250 ? 12.428 11.687 6.894 1.00 97.69 250 HIS A C 1
ATOM 2014 O O . HIS A 1 250 ? 12.545 10.518 6.537 1.00 97.69 250 HIS A O 1
ATOM 2020 N N . PRO A 1 251 ? 13.456 12.306 7.517 1.00 98.38 251 PRO A N 1
ATOM 2021 C CA . PRO A 1 251 ? 14.751 11.645 7.692 1.00 98.38 251 PRO A CA 1
ATOM 2022 C C . PRO A 1 251 ? 14.691 10.404 8.594 1.00 98.38 251 PRO A C 1
ATOM 2024 O O . PRO A 1 251 ? 15.409 9.432 8.360 1.00 98.38 251 PRO A O 1
ATOM 2027 N N . VAL A 1 252 ? 13.844 10.418 9.629 1.00 98.12 252 VAL A N 1
ATOM 2028 C CA . VAL A 1 252 ? 13.648 9.263 10.521 1.00 98.12 252 VAL A CA 1
ATOM 2029 C C . VAL A 1 252 ? 12.873 8.163 9.798 1.00 98.12 252 VAL A C 1
ATOM 2031 O O . VAL A 1 252 ? 13.264 6.998 9.863 1.00 98.12 252 VAL A O 1
ATOM 2034 N N . LEU A 1 253 ? 11.832 8.538 9.051 1.00 98.12 253 LEU A N 1
ATOM 2035 C CA . LEU A 1 253 ? 11.078 7.626 8.195 1.00 98.12 253 LEU A CA 1
ATOM 2036 C C . LEU A 1 253 ? 11.990 6.934 7.174 1.00 98.12 253 LEU A C 1
ATOM 2038 O O . LEU A 1 253 ? 11.972 5.707 7.089 1.00 98.12 253 LEU A O 1
ATOM 2042 N N . THR A 1 254 ? 12.829 7.687 6.458 1.00 98.19 254 THR A N 1
ATOM 2043 C CA . THR A 1 254 ? 13.781 7.144 5.478 1.00 98.19 254 THR A CA 1
ATOM 2044 C C . THR A 1 254 ? 14.696 6.102 6.110 1.00 98.19 254 THR A C 1
ATOM 2046 O O . THR A 1 254 ? 14.803 5.000 5.581 1.00 98.19 254 THR A O 1
ATOM 2049 N N . LYS A 1 255 ? 15.272 6.382 7.289 1.00 98.38 255 LYS A N 1
ATOM 2050 C CA . LYS A 1 255 ? 16.103 5.405 8.016 1.00 98.38 255 LYS A CA 1
ATOM 2051 C C . LYS A 1 255 ? 15.337 4.124 8.356 1.00 98.38 255 LYS A C 1
ATOM 2053 O O . LYS A 1 255 ? 15.883 3.030 8.233 1.00 98.38 255 LYS A O 1
ATOM 2058 N N . GLY A 1 256 ? 14.075 4.245 8.774 1.00 98.44 256 GLY A N 1
ATOM 2059 C CA . GLY A 1 256 ? 13.211 3.091 9.034 1.00 98.44 256 GLY A CA 1
ATOM 2060 C C . GLY A 1 256 ? 12.936 2.269 7.772 1.00 98.44 256 GLY A C 1
ATOM 2061 O O . GLY A 1 256 ? 13.000 1.041 7.801 1.00 98.44 256 GLY A O 1
ATOM 2062 N N . MET A 1 257 ? 12.687 2.937 6.646 1.00 98.56 257 MET A N 1
ATOM 2063 C CA . MET A 1 257 ? 12.463 2.278 5.360 1.00 98.56 257 MET A CA 1
ATOM 2064 C C . MET A 1 257 ? 13.723 1.601 4.807 1.00 98.56 257 MET A C 1
ATOM 2066 O O . MET A 1 257 ? 13.629 0.505 4.253 1.00 98.56 257 MET A O 1
ATOM 2070 N N . GLU A 1 258 ? 14.896 2.212 4.981 1.00 98.44 258 GLU A N 1
ATOM 2071 C CA . GLU A 1 258 ? 16.195 1.622 4.638 1.00 98.44 258 GLU A CA 1
ATOM 2072 C C . GLU A 1 258 ? 16.496 0.396 5.502 1.00 98.44 258 GLU A C 1
ATOM 2074 O O . GLU A 1 258 ? 16.904 -0.636 4.974 1.00 98.44 258 GLU A O 1
ATOM 2079 N N . PHE A 1 259 ? 16.211 0.458 6.810 1.00 98.56 259 PHE A N 1
ATOM 2080 C CA . PHE A 1 259 ? 16.315 -0.708 7.688 1.00 98.56 259 PHE A CA 1
ATOM 2081 C C . PHE A 1 259 ? 15.438 -1.859 7.188 1.00 98.56 259 PHE A C 1
ATOM 2083 O O . PHE A 1 259 ? 15.931 -2.970 7.025 1.00 98.56 259 PHE A O 1
ATOM 2090 N N . LEU A 1 260 ? 14.160 -1.608 6.887 1.00 98.56 260 LEU A N 1
ATOM 2091 C CA . LEU A 1 260 ? 13.270 -2.651 6.367 1.00 98.56 260 LEU A CA 1
ATOM 2092 C C . LEU A 1 260 ? 13.726 -3.203 5.009 1.00 98.56 260 LEU A C 1
ATOM 2094 O O . LEU A 1 260 ? 13.522 -4.380 4.732 1.00 98.56 260 LEU A O 1
ATOM 2098 N N . ARG A 1 261 ? 14.338 -2.371 4.161 1.00 98.06 261 ARG A N 1
ATOM 2099 C CA . ARG A 1 261 ? 14.858 -2.775 2.847 1.00 98.06 261 ARG A CA 1
ATOM 2100 C C . ARG A 1 261 ? 16.102 -3.659 2.965 1.00 98.06 261 ARG A C 1
ATOM 2102 O O . ARG A 1 261 ? 16.210 -4.649 2.249 1.00 98.06 261 ARG A O 1
ATOM 2109 N N . ASP A 1 262 ? 17.031 -3.298 3.847 1.00 97.31 262 ASP A N 1
ATOM 2110 C CA . ASP A 1 262 ? 18.367 -3.908 3.898 1.00 97.31 262 ASP A CA 1
ATOM 2111 C C . ASP A 1 262 ? 18.506 -4.969 5.001 1.00 97.31 262 ASP A C 1
ATOM 2113 O O . ASP A 1 262 ? 19.364 -5.845 4.910 1.00 97.31 262 ASP A O 1
ATOM 2117 N N . LYS A 1 263 ? 17.655 -4.903 6.031 1.00 97.25 263 LYS A N 1
ATOM 2118 C CA . LYS A 1 263 ? 17.638 -5.787 7.210 1.00 97.25 263 LYS A CA 1
ATOM 2119 C C . LYS A 1 263 ? 16.249 -6.356 7.511 1.00 97.25 263 LYS A C 1
ATOM 2121 O O . LYS A 1 263 ? 16.000 -6.848 8.608 1.00 97.25 263 LYS A O 1
ATOM 2126 N N . GLY A 1 264 ? 15.336 -6.313 6.540 1.00 97.19 264 GLY A N 1
ATOM 2127 C CA . GLY A 1 264 ? 13.957 -6.774 6.707 1.00 97.19 264 GLY A CA 1
ATOM 2128 C C . GLY A 1 264 ? 13.832 -8.220 7.189 1.00 97.19 264 GLY A C 1
ATOM 2129 O O . GLY A 1 264 ? 12.942 -8.514 7.987 1.00 97.19 264 GLY A O 1
ATOM 2130 N N . GLU A 1 265 ? 14.762 -9.096 6.792 1.00 95.62 265 GLU A N 1
ATOM 2131 C CA . GLU A 1 265 ? 14.776 -10.505 7.207 1.00 95.62 265 GLU A CA 1
ATOM 2132 C C . GLU A 1 265 ? 14.838 -10.667 8.740 1.00 95.62 265 GLU A C 1
ATOM 2134 O O . GLU A 1 265 ? 14.251 -11.604 9.277 1.00 95.62 265 GLU A O 1
ATOM 2139 N N . GLU A 1 266 ? 15.477 -9.731 9.460 1.00 96.06 266 GLU A N 1
ATOM 2140 C CA . GLU A 1 266 ? 15.579 -9.743 10.931 1.00 96.06 266 GLU A CA 1
ATOM 2141 C C . GLU A 1 266 ? 14.220 -9.546 11.624 1.00 96.06 266 GLU A C 1
ATOM 2143 O O . GLU A 1 266 ? 14.049 -9.930 12.781 1.00 96.06 266 GLU A O 1
ATOM 2148 N N . VAL A 1 267 ? 13.251 -8.947 10.925 1.00 96.88 267 VAL A N 1
ATOM 2149 C CA . VAL A 1 267 ? 11.936 -8.564 11.464 1.00 96.88 267 VAL A CA 1
ATOM 2150 C C . VAL A 1 267 ? 10.768 -9.141 10.660 1.00 96.88 267 VAL A C 1
ATOM 2152 O O . VAL A 1 267 ? 9.648 -8.648 10.765 1.00 96.88 267 VAL A O 1
ATOM 2155 N N . GLY A 1 268 ? 11.012 -10.162 9.833 1.00 97.12 268 GLY A N 1
ATOM 2156 C CA . GLY A 1 268 ? 9.971 -10.811 9.024 1.00 97.12 268 GLY A CA 1
ATOM 2157 C C . GLY A 1 268 ? 9.481 -9.988 7.823 1.00 97.12 268 GLY A C 1
ATOM 2158 O O . GLY A 1 268 ? 8.474 -10.337 7.207 1.00 97.12 268 GLY A O 1
ATOM 2159 N N . CYS A 1 269 ? 10.172 -8.903 7.458 1.00 98.06 269 CYS A N 1
ATOM 2160 C CA . CYS A 1 269 ? 9.870 -8.109 6.268 1.00 98.06 269 CYS A CA 1
ATOM 2161 C C . CYS A 1 269 ? 10.549 -8.722 5.032 1.00 98.06 269 CYS A C 1
ATOM 2163 O O . CYS A 1 269 ? 11.773 -8.744 4.910 1.00 98.06 269 CYS A O 1
ATOM 2165 N N . ILE A 1 270 ? 9.737 -9.235 4.111 1.00 96.19 270 ILE A N 1
ATOM 2166 C CA . ILE A 1 270 ? 10.154 -9.924 2.883 1.00 96.19 270 ILE A CA 1
ATOM 2167 C C . ILE A 1 270 ? 10.561 -8.924 1.795 1.00 96.19 270 ILE A C 1
ATOM 2169 O O . ILE A 1 270 ? 11.460 -9.192 0.998 1.00 96.19 270 ILE A O 1
ATOM 2173 N N . SER A 1 271 ? 9.863 -7.793 1.724 1.00 97.56 271 SER A N 1
ATOM 2174 C CA . SER A 1 271 ? 10.094 -6.738 0.741 1.00 97.56 271 SER A CA 1
ATOM 2175 C C . SER A 1 271 ? 9.671 -5.404 1.329 1.00 97.56 271 SER A C 1
ATOM 2177 O O . SER A 1 271 ? 8.589 -5.307 1.906 1.00 97.56 271 SER A O 1
ATOM 2179 N N . ASN A 1 272 ? 10.495 -4.374 1.146 1.00 98.56 272 ASN A N 1
ATOM 2180 C CA . ASN A 1 272 ? 10.137 -3.006 1.485 1.00 98.56 272 ASN A CA 1
ATOM 2181 C C . ASN A 1 272 ? 10.543 -2.051 0.366 1.00 98.56 272 ASN A C 1
ATOM 2183 O O . ASN A 1 272 ? 11.694 -2.049 -0.076 1.00 98.56 272 ASN A O 1
ATOM 2187 N N . ARG A 1 273 ? 9.597 -1.225 -0.077 1.00 98.62 273 ARG A N 1
ATOM 2188 C CA . ARG A 1 273 ? 9.804 -0.197 -1.099 1.00 98.62 273 ARG A CA 1
ATOM 2189 C C . ARG A 1 273 ? 9.310 1.141 -0.563 1.00 98.62 273 ARG A C 1
ATOM 2191 O O . ARG A 1 273 ? 8.122 1.284 -0.293 1.00 98.62 273 ARG A O 1
ATOM 2198 N N . PHE A 1 274 ? 10.211 2.114 -0.423 1.00 98.62 274 PHE A N 1
ATOM 2199 C CA . PHE A 1 274 ? 9.830 3.492 -0.115 1.00 98.62 274 PHE A CA 1
ATOM 2200 C C . PHE A 1 274 ? 9.622 4.249 -1.420 1.00 98.62 274 PHE A C 1
ATOM 2202 O O . PHE A 1 274 ? 10.573 4.613 -2.106 1.00 98.62 274 PHE A O 1
ATOM 2209 N N . MET A 1 275 ? 8.360 4.361 -1.803 1.00 98.19 275 MET A N 1
ATOM 2210 C CA . MET A 1 275 ? 7.927 4.779 -3.123 1.00 98.19 275 MET A CA 1
ATOM 2211 C C . MET A 1 275 ? 7.653 6.277 -3.154 1.00 98.19 275 MET A C 1
ATOM 2213 O O . MET A 1 275 ? 6.960 6.810 -2.289 1.00 98.19 275 MET A O 1
ATOM 2217 N N . GLN A 1 276 ? 8.143 6.931 -4.198 1.00 97.38 276 GLN A N 1
ATOM 2218 C CA . GLN A 1 276 ? 7.793 8.293 -4.566 1.00 97.38 276 GLN A CA 1
ATOM 2219 C C . GLN A 1 276 ? 6.573 8.246 -5.486 1.00 97.38 276 GLN A C 1
ATOM 2221 O O . GLN A 1 276 ? 6.632 7.642 -6.561 1.00 97.38 276 GLN A O 1
ATOM 2226 N N . CYS A 1 277 ? 5.468 8.882 -5.092 1.00 97.19 277 CYS A N 1
ATOM 2227 C CA . CYS A 1 277 ? 4.328 9.035 -5.989 1.00 97.19 277 CYS A CA 1
ATOM 2228 C C . CYS A 1 277 ? 4.749 9.866 -7.210 1.00 97.19 277 CYS A C 1
ATOM 2230 O O . CYS A 1 277 ? 5.624 10.735 -7.141 1.00 97.19 277 CYS A O 1
ATOM 2232 N N . MET A 1 278 ? 4.138 9.577 -8.351 1.00 95.75 278 MET A N 1
ATOM 2233 C CA . MET A 1 278 ? 4.406 10.266 -9.605 1.00 95.75 278 MET A CA 1
ATOM 2234 C C . MET A 1 278 ? 3.149 10.965 -10.109 1.00 95.75 278 MET A C 1
ATOM 2236 O O . MET A 1 278 ? 2.028 10.477 -9.947 1.00 95.75 278 MET A O 1
ATOM 2240 N N . HIS A 1 279 ? 3.327 12.087 -10.802 1.00 93.19 279 HIS A N 1
ATOM 2241 C CA . HIS A 1 279 ? 2.248 12.643 -11.609 1.00 93.19 279 HIS A CA 1
ATOM 2242 C C . HIS A 1 279 ? 1.960 11.719 -12.793 1.00 93.19 279 HIS A C 1
ATOM 2244 O O . HIS A 1 279 ? 2.878 11.313 -13.499 1.00 93.19 279 HIS A O 1
ATOM 2250 N N . LYS A 1 280 ? 0.682 11.447 -13.066 1.00 90.31 280 LYS A N 1
ATOM 2251 C CA . LYS A 1 280 ? 0.259 10.592 -14.192 1.00 90.31 280 LYS A CA 1
ATOM 2252 C C . LYS A 1 280 ? 0.566 11.193 -15.569 1.00 90.31 280 LYS A C 1
ATOM 2254 O O . LYS A 1 280 ? 0.672 10.461 -16.540 1.00 90.31 280 LYS A O 1
ATOM 2259 N N . THR A 1 281 ? 0.692 12.519 -15.645 1.00 81.94 281 THR A N 1
ATOM 2260 C CA . THR A 1 281 ? 0.830 13.279 -16.900 1.00 81.94 281 THR A CA 1
ATOM 2261 C C . THR A 1 281 ? 2.085 14.155 -16.955 1.00 81.94 281 THR A C 1
ATOM 2263 O O . THR A 1 281 ? 2.296 14.840 -17.953 1.00 81.94 281 THR A O 1
ATOM 2266 N N . SER A 1 282 ? 2.907 14.168 -15.897 1.00 85.06 282 SER A N 1
ATOM 2267 C CA . SER A 1 282 ? 4.051 15.088 -15.763 1.00 85.06 282 SER A CA 1
ATOM 2268 C C . SER A 1 282 ? 5.325 14.336 -15.339 1.00 85.06 282 SER A C 1
ATOM 2270 O O . SER A 1 282 ? 5.720 14.424 -14.177 1.00 85.06 282 SER A O 1
ATOM 2272 N N . PRO A 1 283 ? 6.005 13.629 -16.265 1.00 78.56 283 PRO A N 1
ATOM 2273 C CA . PRO A 1 283 ? 7.113 12.708 -15.965 1.00 78.56 283 PRO A CA 1
ATOM 2274 C C . PRO A 1 283 ? 8.303 13.291 -15.199 1.00 78.56 283 PRO A C 1
ATOM 2276 O O . PRO A 1 283 ? 9.044 12.560 -14.551 1.00 78.56 283 PRO A O 1
ATOM 2279 N N . LYS A 1 284 ? 8.517 14.606 -15.307 1.00 79.62 284 LYS A N 1
ATOM 2280 C CA . LYS A 1 284 ? 9.684 15.307 -14.747 1.00 79.62 284 LYS A CA 1
ATOM 2281 C C . LYS A 1 284 ? 9.394 16.034 -13.436 1.00 79.62 284 LYS A C 1
ATOM 2283 O O . LYS A 1 284 ? 10.268 16.725 -12.924 1.00 79.62 284 LYS A O 1
ATOM 2288 N N . GLN A 1 285 ? 8.169 15.940 -12.931 1.00 85.81 285 GLN A N 1
ATOM 2289 C CA . GLN A 1 285 ? 7.776 16.584 -11.686 1.00 85.81 285 GLN A CA 1
ATOM 2290 C C . GLN A 1 285 ? 7.641 15.522 -10.602 1.00 85.81 285 GLN A C 1
ATOM 2292 O O . GLN A 1 285 ? 6.943 14.523 -10.781 1.00 85.81 285 GLN A O 1
ATOM 2297 N N . ASN A 1 286 ? 8.310 15.754 -9.477 1.00 84.69 286 ASN A N 1
ATOM 2298 C CA . ASN A 1 286 ? 8.104 14.952 -8.282 1.00 84.69 286 ASN A CA 1
ATOM 2299 C C . ASN A 1 286 ? 6.854 15.458 -7.570 1.00 84.69 286 ASN A C 1
ATOM 2301 O O . ASN A 1 286 ? 6.640 16.666 -7.472 1.00 84.69 286 ASN A O 1
ATOM 2305 N N . THR A 1 287 ? 6.050 14.537 -7.050 1.00 94.94 287 THR A N 1
ATOM 2306 C CA . THR A 1 287 ? 4.977 14.906 -6.129 1.00 94.94 287 THR A CA 1
ATOM 2307 C C . THR A 1 287 ? 5.538 15.086 -4.724 1.00 94.94 287 THR A C 1
ATOM 2309 O O . THR A 1 287 ? 6.527 14.464 -4.348 1.00 94.94 287 THR A O 1
ATOM 2312 N N . GLU A 1 288 ? 4.834 15.819 -3.879 1.00 96.69 288 GLU A N 1
ATOM 2313 C CA . GLU A 1 288 ? 5.122 15.898 -2.441 1.00 96.69 288 GLU A CA 1
ATOM 2314 C C . GLU A 1 288 ? 4.391 14.793 -1.666 1.00 96.69 288 GLU A C 1
ATOM 2316 O O . GLU A 1 288 ? 3.647 15.036 -0.716 1.00 96.69 288 GLU A O 1
ATOM 2321 N N . ARG A 1 289 ? 4.529 13.563 -2.175 1.00 97.25 289 ARG A N 1
ATOM 2322 C CA . ARG A 1 289 ? 3.803 12.377 -1.716 1.00 97.25 289 ARG A CA 1
ATOM 2323 C C . ARG A 1 289 ? 4.677 11.138 -1.829 1.00 97.25 289 ARG A C 1
ATOM 2325 O O . ARG A 1 289 ? 5.193 10.851 -2.910 1.00 97.25 289 ARG A O 1
ATOM 2332 N N . THR A 1 290 ? 4.793 10.384 -0.748 1.00 98.19 290 THR A N 1
ATOM 2333 C CA . THR A 1 290 ? 5.507 9.103 -0.698 1.00 98.19 290 THR A CA 1
ATOM 2334 C C . THR A 1 290 ? 4.672 8.057 0.029 1.00 98.19 290 THR A C 1
ATOM 2336 O O . THR A 1 290 ? 3.678 8.372 0.683 1.00 98.19 290 THR A O 1
ATOM 2339 N N . PHE A 1 291 ? 5.043 6.787 -0.101 1.00 98.56 291 PHE A N 1
ATOM 2340 C CA . PHE A 1 291 ? 4.525 5.741 0.773 1.00 98.56 291 PHE A CA 1
ATOM 2341 C C . PHE A 1 291 ? 5.537 4.619 0.977 1.00 98.56 291 PHE A C 1
ATOM 2343 O O . PHE A 1 291 ? 6.260 4.223 0.063 1.00 98.56 291 PHE A O 1
ATOM 2350 N N . GLY A 1 292 ? 5.557 4.057 2.182 1.00 98.56 292 GLY A N 1
ATOM 2351 C CA . GLY A 1 292 ? 6.189 2.770 2.445 1.00 98.56 292 GLY A CA 1
ATOM 2352 C C . GLY A 1 292 ? 5.266 1.639 2.001 1.00 98.56 292 GLY A C 1
ATOM 2353 O O . GLY A 1 292 ? 4.109 1.591 2.419 1.00 98.56 292 GLY A O 1
ATOM 2354 N N . LEU A 1 293 ? 5.772 0.737 1.165 1.00 98.75 293 LEU A N 1
ATOM 2355 C CA . LEU A 1 293 ? 5.106 -0.494 0.757 1.00 98.75 293 LEU A CA 1
ATOM 2356 C C . LEU A 1 293 ? 5.896 -1.692 1.285 1.00 98.75 293 LEU A C 1
ATOM 2358 O O . LEU A 1 293 ? 6.952 -2.026 0.743 1.00 98.75 293 LEU A O 1
ATOM 2362 N N . GLY A 1 294 ? 5.379 -2.312 2.342 1.00 98.50 294 GLY A N 1
ATOM 2363 C CA . GLY A 1 294 ? 6.042 -3.395 3.065 1.00 98.50 294 GLY A CA 1
ATOM 2364 C C . GLY A 1 294 ? 5.249 -4.695 3.015 1.00 98.50 294 GLY A C 1
ATOM 2365 O O . GLY A 1 294 ? 4.029 -4.684 3.190 1.00 98.50 294 GLY A O 1
ATOM 2366 N N . TYR A 1 295 ? 5.942 -5.813 2.800 1.00 98.56 295 TYR A N 1
ATOM 2367 C CA . TYR A 1 295 ? 5.389 -7.168 2.833 1.00 98.56 295 TYR A CA 1
ATOM 2368 C C . TYR A 1 295 ? 5.993 -7.927 4.004 1.00 98.56 295 TYR A C 1
ATOM 2370 O O . TYR A 1 295 ? 7.185 -8.225 3.995 1.00 98.56 295 TYR A O 1
ATOM 2378 N N . PHE A 1 296 ? 5.173 -8.258 4.992 1.00 98.56 296 PHE A N 1
ATOM 2379 C CA . PHE A 1 296 ? 5.571 -8.989 6.187 1.00 98.56 296 PHE A CA 1
ATOM 2380 C C . PHE A 1 296 ? 4.980 -10.393 6.165 1.00 98.56 296 PHE A C 1
ATOM 2382 O O . PHE A 1 296 ? 3.837 -10.591 5.753 1.00 98.56 296 PHE A O 1
ATOM 2389 N N . ASP A 1 297 ? 5.764 -11.363 6.614 1.00 97.19 297 ASP A N 1
ATOM 2390 C CA . ASP A 1 297 ? 5.377 -12.773 6.660 1.00 97.19 297 ASP A CA 1
ATOM 2391 C C . ASP A 1 297 ? 4.199 -13.066 7.608 1.00 97.19 297 ASP A C 1
ATOM 2393 O O . ASP A 1 297 ? 3.418 -13.987 7.365 1.00 97.19 297 ASP A O 1
ATOM 2397 N N . ASP A 1 298 ? 4.036 -12.238 8.640 1.00 97.31 298 ASP A N 1
ATOM 2398 C CA . ASP A 1 298 ? 2.961 -12.284 9.627 1.00 97.31 298 ASP A CA 1
ATOM 2399 C C . ASP A 1 298 ? 2.573 -10.856 10.064 1.00 97.31 298 ASP A C 1
ATOM 2401 O O . ASP A 1 298 ? 3.419 -9.964 10.193 1.00 97.31 298 ASP A O 1
ATOM 2405 N N . LEU A 1 299 ? 1.292 -10.632 10.373 1.00 97.75 299 LEU A N 1
ATOM 2406 C CA . LEU A 1 299 ? 0.821 -9.383 10.983 1.00 97.75 299 LEU A CA 1
ATOM 2407 C C . LEU A 1 299 ? 1.550 -9.081 12.304 1.00 97.75 299 LEU A C 1
ATOM 2409 O O . LEU A 1 299 ? 1.795 -7.923 12.635 1.00 97.75 299 LEU A O 1
ATOM 2413 N N . LYS A 1 300 ? 1.923 -10.120 13.056 1.00 96.94 300 LYS A N 1
ATOM 2414 C CA . LYS A 1 300 ? 2.720 -10.024 14.279 1.00 96.94 300 LYS A CA 1
ATOM 2415 C C . LYS A 1 300 ? 4.127 -9.489 14.012 1.00 96.94 300 LYS A C 1
ATOM 2417 O O . LYS A 1 300 ? 4.639 -8.768 14.864 1.00 96.94 300 LYS A O 1
ATOM 2422 N N . SER A 1 301 ? 4.737 -9.821 12.875 1.00 98.12 301 SER A N 1
ATOM 2423 C CA . SER A 1 301 ? 6.052 -9.304 12.477 1.00 98.12 301 SER A CA 1
ATOM 2424 C C . SER A 1 301 ? 5.976 -7.796 12.233 1.00 98.12 301 SER A C 1
ATOM 2426 O O . SER A 1 301 ? 6.751 -7.035 12.812 1.00 98.12 301 SER A O 1
ATOM 2428 N N . LEU A 1 302 ? 4.944 -7.346 11.506 1.00 98.31 302 LEU A N 1
ATOM 2429 C CA . LEU A 1 302 ? 4.644 -5.920 11.340 1.00 98.31 302 LEU A CA 1
ATOM 2430 C C . LEU A 1 302 ? 4.373 -5.229 12.690 1.00 98.31 302 LEU A C 1
ATOM 2432 O O . LEU A 1 302 ? 4.990 -4.210 12.988 1.00 98.31 302 LEU A O 1
ATOM 2436 N N . GLU A 1 303 ? 3.512 -5.805 13.541 1.00 97.62 303 GLU A N 1
ATOM 2437 C CA . GLU A 1 303 ? 3.261 -5.295 14.900 1.00 97.62 303 GLU A CA 1
ATOM 2438 C C . GLU A 1 303 ? 4.531 -5.272 15.763 1.00 97.62 303 GLU A C 1
ATOM 2440 O O . GLU A 1 303 ? 4.606 -4.485 16.700 1.00 97.62 303 GLU A O 1
ATOM 2445 N N . GLY A 1 304 ? 5.475 -6.186 15.546 1.00 97.38 304 GLY A N 1
ATOM 2446 C CA . GLY A 1 304 ? 6.726 -6.271 16.294 1.00 97.38 304 GLY A CA 1
ATOM 2447 C C . GLY A 1 304 ? 7.688 -5.152 15.920 1.00 97.38 304 GLY A C 1
ATOM 2448 O O . GLY A 1 304 ? 8.291 -4.559 16.805 1.00 97.38 304 GLY A O 1
ATOM 2449 N N . TRP A 1 305 ? 7.783 -4.842 14.626 1.00 97.56 305 TRP A N 1
ATOM 2450 C CA . TRP A 1 305 ? 8.624 -3.759 14.122 1.00 97.56 305 TRP A CA 1
ATOM 2451 C C . TRP A 1 305 ? 8.067 -2.366 14.441 1.00 97.56 305 TRP A C 1
ATOM 2453 O O . TRP A 1 305 ? 8.836 -1.449 14.707 1.00 97.56 305 TRP A O 1
ATOM 2463 N N . SER A 1 306 ? 6.743 -2.189 14.416 1.00 94.94 306 SER A N 1
ATOM 2464 C CA . SER A 1 306 ? 6.123 -0.861 14.532 1.00 94.94 306 SER A CA 1
ATOM 2465 C C . SER A 1 306 ? 6.009 -0.304 15.959 1.00 94.94 306 SER A C 1
ATOM 2467 O O . SER A 1 306 ? 5.562 0.831 16.103 1.00 94.94 306 SER A O 1
ATOM 2469 N N . LYS A 1 307 ? 6.261 -1.125 16.986 1.00 88.50 307 LYS A N 1
ATOM 2470 C CA . LYS A 1 307 ? 6.038 -0.811 18.412 1.00 88.50 307 LYS A CA 1
ATOM 2471 C C . LYS A 1 307 ? 7.170 -0.024 19.061 1.00 88.50 307 LYS A C 1
ATOM 2473 O O . LYS A 1 307 ? 8.316 -0.130 18.582 1.00 88.50 307 LYS A O 1
#

Organism: Cochliobolus carbonum (strain 26-R-13) (NCBI:txid930089)

Secondary structure (DSSP, 8-state):
------PBPSS-GGG----SS---PPTT---SS--B-EE--TT--B-EEEEEEEEEETTSPTT-HHHHHHHHHHHSS-TTTS-SEEEEEEEE-TTSEEEEEEEEEES-HHHHHHHHHHTSHHHHHHHPPPBTTBEEEEEEE--BGGG----BS-SSS--GGGGG-SEE-SSBSS-SSTTHHHHH-GGGGT--------SSPPGGG-------TT--------TT-EEEEEEEE-TT--HHHHHHIIIIIHHHHHHHHHHHHHHGGGGTEEEEEEEEEE-SS-TT-EEEEEEEEEEESSHHHHHHH--

InterPro domains:
  IPR025702 Aliphatic aldoxime/phenylacetaldoxime dehydratase [PF13816] (50-307)

pLDDT: mean 93.35, std 8.25, range [45.03, 98.75]